Protein 5T69 (pdb70)

Radius of gyration: 22.49 Å; Cα contacts (8 Å, |Δi|>4): 790; chains: 1; bounding box: 38×62×50 Å

Organism: Synechocystis sp. (strain ATCC 27184 / PCC 6803 / Kazusa) (NCBI:txid1111708)

B-factor: mean 83.54, std 24.19, range [41.42, 185.96]

GO terms:
  GO:0042802 identical protein binding (F, IPI)
  GO:0030288 outer membrane-bounded periplasmic space (C, HDA)

Sequence (284 aa):
SESFVAAAVSRSGPAVVRIDTEQGSGFIIDNSGIILTNAHVVDGASKVVVTLRDGRTFDGQVRGTDEVTDLAVVKIEPQGSALPVAPLGTSSNLQVGDWAIAVGNPVGLDNTVTLGIISTLGVEFIQTDAAINPGNAGGPLLNARGEVIGINTAITGIGFAIPIDQAKAIQNTLAAGGTVPHPYIGVQMMNITVDQAQQNNRNPNSPFIIPEVDGILVMRVLPGTPAERAGIRRGDVIVAVDGTPISDGARLQRIVEQAGLNKALKLDLLRRRLSLTVQTAQLR

CATH classification: 2.40.10.120 (+1 more: 2.30.42.10)

Secondary structure (DSSP, 8-state):
---HHHHHHHHHGGGEEEEE---EEEEEEETTTEEEE-HHHHTT-SEEEEE-TTS-EEEEEEEEEETTTTEEEEE----SSPPP-PPB--GGG--TT-EEEEEE-SSSSS-EEEEEEEEE----PEEE-S---TTTTTSEEE-TTS-EEEEEE-----EEEEEHHHHHHHHHHHHTTPPPP-EE--EEEEEE-HHHHHHHHH-TTSSS---SSSEEEEEEE-TTSHHHHTT--TT-EEEESSSSB---HHHHHHHHHHH-TT-EEEEEEE--EEEEEEE-EE--

Nearest PDB structures (foldseek):
  5t69-assembly1_A  TM=1.004E+00  e=3.031E-58  Synechocystis sp. PCC 6803 substr. Kazusa
  5t63-assembly1_A  TM=9.956E-01  e=8.824E-52  Synechocystis sp. PCC 6803 substr. Kazusa
  5b6l-assembly1_A  TM=9.827E-01  e=2.363E-47  Synechocystis sp. PCC 6803 substr. Kazusa
  5gnd-assembly1_A  TM=9.856E-01  e=1.876E-46  Synechocystis sp. PCC 6803 substr. Kazusa
  3pv2-assembly1_C  TM=6.310E-01  e=6.157E-28  Legionella fallonii

Foldseek 3Di:
DDDLQVVLCVQFVQQWKFKAQVGAIWGAADQQFKIKFFCVGDPPRQWIWIAGLCGDIFTKGWLAHANVLRMTIIGTGDDDDTRRHAAADEQVPFDWFFKKKQWFDTPRNDIDIFIWTQHDWWCRWTKTLGAQDGNSFRGFIATSNNHGQFGWHPPVVITTTNGVVVCVVCVVQSNNSHHDFQWDFAFDKDFAALVNQVVLVVDPPRPDRAPSDGFIFGQQGHPPGLCVVQPHHHGKTWQPKVPHGDRDVVVVSVVRVVQTAQGWIWTWIDPPTDITITGIHGDD

Solvent-accessible surface area: 14135 Å² total; per-residue (Å²): 173,116,68,81,24,45,47,3,21,68,120,0,0,38,0,0,0,63,0,27,46,193,113,1,0,0,0,0,17,59,96,46,0,19,0,3,0,2,6,158,13,2,76,70,37,72,150,2,71,0,16,0,80,95,32,66,93,24,132,2,88,20,84,20,32,10,119,53,3,23,1,0,0,0,63,3,107,58,133,79,85,81,5,37,61,1,44,57,4,52,13,95,112,21,116,94,42,47,120,0,0,0,0,0,0,30,95,0,123,74,27,41,56,30,78,10,61,1,39,63,64,82,66,122,62,2,51,0,67,1,57,32,58,116,10,1,7,0,0,0,0,0,29,43,182,0,36,0,1,0,0,0,2,64,138,172,66,65,6,51,0,0,16,0,42,47,1,82,79,26,42,120,51,3,28,92,48,33,106,9,83,39,17,49,9,3,20,87,46,68,71,7,64,53,104,94,0,61,119,32,44,167,78,128,133,25,95,46,144,3,53,90,45,82,0,0,5,0,80,106,28,48,95,56,4,3,0,90,157,24,36,7,141,136,12,2,0,0,44,8,5,88,62,60,106,8,56,56,6,50,94,1,99,144,39,7,98,163,22,22,67,124,100,54,18,118,2,53,4,32,106,224,212,70,71,39,80,1,102,1,26,29,67,231

Structure (mmCIF, N/CA/C/O backbone):
data_5T69
#
_entry.id   5T69
#
_cell.length_a   134.276
_cell.length_b   134.276
_cell.length_c   115.290
_cell.angle_alpha   90.000
_cell.angle_beta   90.000
_cell.angle_gamma   120.000
#
_symmetry.space_group_name_H-M   'H 3 2'
#
loop_
_entity.id
_entity.type
_entity.pdbx_description
1 polymer 'Putative serine protease HhoA'
2 non-polymer 'ACETATE ION'
3 non-polymer 'MAGNESIUM ION'
4 water water
#
loop_
_atom_site.group_PDB
_atom_site.id
_atom_site.type_symbol
_atom_site.label_atom_id
_atom_site.label_alt_id
_atom_site.label_comp_id
_atom_site.label_asym_id
_atom_site.label_entity_id
_atom_site.label_seq_id
_atom_site.pdbx_PDB_ins_code
_atom_site.Cartn_x
_atom_site.Cartn_y
_atom_site.Cartn_z
_atom_site.occupancy
_atom_site.B_iso_or_equiv
_atom_site.auth_seq_id
_atom_site.auth_comp_id
_atom_site.auth_asym_id
_atom_site.auth_atom_id
_atom_site.pdbx_PDB_model_num
ATOM 1 N N . SER A 1 27 ? 2.354 -11.463 7.833 1.00 157.51 54 SER A N 1
ATOM 2 C CA . SER A 1 27 ? 2.320 -12.609 8.735 1.00 154.05 54 SER A CA 1
ATOM 3 C C . SER A 1 27 ? 2.646 -12.194 10.169 1.00 136.61 54 SER A C 1
ATOM 4 O O . SER A 1 27 ? 1.827 -12.352 11.075 1.00 134.04 54 SER A O 1
ATOM 7 N N . GLU A 1 28 ? 3.853 -11.671 10.364 1.00 124.43 55 GLU A N 1
ATOM 8 C CA . GLU A 1 28 ? 4.296 -11.195 11.666 1.00 108.34 55 GLU A CA 1
ATOM 9 C C . GLU A 1 28 ? 4.071 -9.695 11.770 1.00 103.25 55 GLU A C 1
ATOM 10 O O . GLU A 1 28 ? 4.302 -8.960 10.807 1.00 108.45 55 GLU A O 1
ATOM 16 N N . SER A 1 29 ? 3.632 -9.238 12.943 1.00 90.68 56 SER A N 1
ATOM 17 C CA . SER A 1 29 ? 3.573 -7.802 13.162 1.00 92.02 56 SER A CA 1
ATOM 18 C C . SER A 1 29 ? 4.992 -7.230 13.147 1.00 91.98 56 SER A C 1
ATOM 19 O O . SER A 1 29 ? 5.988 -7.965 13.132 1.00 80.32 56 SER A O 1
ATOM 22 N N . PHE A 1 30 ? 5.089 -5.893 13.158 1.00 91.79 57 PHE A N 1
ATOM 23 C CA . PHE A 1 30 ? 6.419 -5.288 13.151 1.00 82.98 57 PHE A CA 1
ATOM 24 C C . PHE A 1 30 ? 7.129 -5.517 14.478 1.00 82.00 57 PHE A C 1
ATOM 25 O O . PHE A 1 30 ? 8.370 -5.560 14.523 1.00 91.40 57 PHE A O 1
ATOM 33 N N . VAL A 1 31 ? 6.367 -5.716 15.559 1.00 74.81 58 VAL A N 1
ATOM 34 C CA . VAL A 1 31 ? 6.989 -6.017 16.849 1.00 66.75 58 VAL A CA 1
ATOM 35 C C . VAL A 1 31 ? 7.690 -7.368 16.792 1.00 74.13 58 VAL A C 1
ATOM 36 O O . VAL A 1 31 ? 8.890 -7.474 17.071 1.00 75.14 58 VAL A O 1
ATOM 40 N N . ALA A 1 32 ? 6.947 -8.421 16.425 1.00 76.63 59 ALA A N 1
ATOM 41 C CA . ALA A 1 32 ? 7.531 -9.752 16.287 1.00 76.16 59 ALA A CA 1
ATOM 42 C C . ALA A 1 32 ? 8.754 -9.745 15.377 1.00 81.83 59 ALA A C 1
ATOM 43 O O . ALA A 1 32 ? 9.703 -10.504 15.608 1.00 87.94 59 ALA A O 1
ATOM 45 N N . ALA A 1 33 ? 8.767 -8.884 14.359 1.00 83.63 60 ALA A N 1
ATOM 46 C CA . ALA A 1 33 ? 9.926 -8.808 13.472 1.00 83.02 60 ALA A CA 1
ATOM 47 C C . ALA A 1 33 ? 11.134 -8.191 14.176 1.00 76.29 60 ALA A C 1
ATOM 48 O O . ALA A 1 33 ? 12.240 -8.748 14.126 1.00 77.12 60 ALA A O 1
ATOM 50 N N . ALA A 1 34 ? 10.946 -7.034 14.841 1.00 68.43 61 ALA A N 1
ATOM 51 C CA . ALA A 1 34 ? 12.064 -6.410 15.555 1.00 58.69 61 ALA A CA 1
ATOM 52 C C . ALA A 1 34 ? 12.638 -7.356 16.606 1.00 78.53 61 ALA A C 1
ATOM 53 O O . ALA A 1 34 ? 13.865 -7.429 16.806 1.00 88.16 61 ALA A O 1
ATOM 55 N N . VAL A 1 35 ? 11.751 -8.054 17.320 1.00 73.58 62 VAL A N 1
ATOM 56 C CA . VAL A 1 35 ? 12.175 -9.060 18.285 1.00 64.00 62 VAL A CA 1
ATOM 57 C C . VAL A 1 35 ? 13.025 -10.106 17.593 1.00 64.85 62 VAL A C 1
ATOM 58 O O . VAL A 1 35 ? 14.131 -10.416 18.034 1.00 71.85 62 VAL A O 1
ATOM 62 N N . SER A 1 36 ? 12.526 -10.669 16.498 1.00 64.40 63 SER A N 1
ATOM 63 C CA . SER A 1 36 ? 13.348 -11.641 15.777 1.00 78.86 63 SER A CA 1
ATOM 64 C C . SER A 1 36 ? 14.728 -11.074 15.423 1.00 83.87 63 SER A C 1
ATOM 65 O O . SER A 1 36 ? 15.718 -11.811 15.422 1.00 87.47 63 SER A O 1
ATOM 68 N N . ARG A 1 37 ? 14.829 -9.768 15.156 1.00 90.18 64 ARG A N 1
ATOM 69 C CA . ARG A 1 37 ? 16.129 -9.202 14.800 1.00 90.59 64 ARG A CA 1
ATOM 70 C C . ARG A 1 37 ? 17.077 -9.167 15.995 1.00 90.53 64 ARG A C 1
ATOM 71 O O . ARG A 1 37 ? 18.226 -9.607 15.899 1.00 84.44 64 ARG A O 1
ATOM 79 N N . SER A 1 38 ? 16.620 -8.645 17.133 1.00 81.39 65 SER A N 1
ATOM 80 C CA . SER A 1 38 ? 17.548 -8.307 18.201 1.00 73.90 65 SER A CA 1
ATOM 81 C C . SER A 1 38 ? 17.402 -9.155 19.462 1.00 60.84 65 SER A C 1
ATOM 82 O O . SER A 1 38 ? 18.345 -9.223 20.262 1.00 63.24 65 SER A O 1
ATOM 85 N N . GLY A 1 39 ? 16.274 -9.857 19.630 1.00 72.10 66 GLY A N 1
ATOM 86 C CA . GLY A 1 39 ? 16.052 -10.661 20.816 1.00 68.14 66 GLY A CA 1
ATOM 87 C C . GLY A 1 39 ? 16.947 -11.867 21.013 1.00 75.59 66 GLY A C 1
ATOM 88 O O . GLY A 1 39 ? 17.146 -12.293 22.160 1.00 72.98 66 GLY A O 1
ATOM 89 N N . PRO A 1 40 ? 17.457 -12.504 19.934 1.00 77.75 67 PRO A N 1
ATOM 90 C CA . PRO A 1 40 ? 18.498 -13.539 20.131 1.00 68.50 67 PRO A CA 1
ATOM 91 C C . PRO A 1 40 ? 19.628 -13.115 21.046 1.00 73.74 67 PRO A C 1
ATOM 92 O O . PRO A 1 40 ? 20.088 -13.933 21.852 1.00 69.86 67 PRO A O 1
ATOM 96 N N . ALA A 1 41 ? 20.053 -11.848 20.993 1.00 75.64 68 ALA A N 1
ATOM 97 C CA . ALA A 1 41 ? 21.226 -11.403 21.725 1.00 58.84 68 ALA A CA 1
ATOM 98 C C . ALA A 1 41 ? 20.899 -10.914 23.120 1.00 65.04 68 ALA A C 1
ATOM 99 O O . ALA A 1 41 ? 21.798 -10.431 23.820 1.00 58.37 68 ALA A O 1
ATOM 101 N N . VAL A 1 42 ? 19.641 -10.997 23.532 1.00 68.70 69 VAL A N 1
ATOM 102 C CA . VAL A 1 42 ? 19.234 -10.570 24.870 1.00 61.72 69 VAL A CA 1
ATOM 103 C C . VAL A 1 42 ? 19.448 -11.738 25.820 1.00 56.57 69 VAL A C 1
ATOM 104 O O . VAL A 1 42 ? 18.919 -12.837 25.599 1.00 56.41 69 VAL A O 1
ATOM 108 N N . VAL A 1 43 ? 20.213 -11.500 26.876 1.00 62.97 70 VAL A N 1
ATOM 109 C CA . VAL A 1 43 ? 20.694 -12.555 27.746 1.00 64.43 70 VAL A CA 1
ATOM 110 C C . VAL A 1 43 ? 20.096 -12.358 29.135 1.00 64.95 70 VAL A C 1
ATOM 111 O O . VAL A 1 43 ? 19.723 -11.248 29.532 1.00 52.76 70 VAL A O 1
ATOM 115 N N . ARG A 1 44 ? 20.028 -13.458 29.885 1.00 64.92 71 ARG A N 1
ATOM 116 C CA . ARG A 1 44 ? 19.742 -13.420 31.313 1.00 62.86 71 ARG A CA 1
ATOM 117 C C . ARG A 1 44 ? 21.048 -13.296 32.076 1.00 71.38 71 ARG A C 1
ATOM 118 O O . ARG A 1 44 ? 22.056 -13.888 31.687 1.00 68.51 71 ARG A O 1
ATOM 126 N N . ILE A 1 45 ? 21.023 -12.539 33.170 1.00 74.34 72 ILE A N 1
ATOM 127 C CA . ILE A 1 45 ? 22.203 -12.298 33.997 1.00 74.73 72 ILE A CA 1
ATOM 128 C C . ILE A 1 45 ? 21.851 -12.677 35.427 1.00 68.43 72 ILE A C 1
ATOM 129 O O . ILE A 1 45 ? 20.850 -12.190 35.967 1.00 73.64 72 ILE A O 1
ATOM 134 N N . ASP A 1 46 ? 22.655 -13.555 36.041 1.00 75.20 73 ASP A N 1
ATOM 135 C CA . ASP A 1 46 ? 22.392 -13.952 37.420 1.00 90.61 73 ASP A CA 1
ATOM 136 C C . ASP A 1 46 ? 23.674 -13.883 38.241 1.00 103.55 73 ASP A C 1
ATOM 137 O O . ASP A 1 46 ? 24.730 -14.322 37.784 1.00 105.94 73 ASP A O 1
ATOM 142 N N . THR A 1 47 ? 23.584 -13.310 39.444 1.00 109.85 74 THR A N 1
ATOM 143 C CA . THR A 1 47 ? 24.716 -13.218 40.360 1.00 111.13 74 THR A CA 1
ATOM 144 C C . THR A 1 47 ? 24.699 -14.293 41.438 1.00 120.50 74 THR A C 1
ATOM 145 O O . THR A 1 47 ? 25.758 -14.617 41.991 1.00 123.68 74 THR A O 1
ATOM 149 N N . GLU A 1 48 ? 23.526 -14.838 41.748 1.00 124.04 75 GLU A N 1
ATOM 150 C CA . GLU A 1 48 ? 23.393 -15.945 42.685 1.00 139.16 75 GLU A CA 1
ATOM 151 C C . GLU A 1 48 ? 22.403 -16.978 42.149 1.00 134.99 75 GLU A C 1
ATOM 152 O O . GLU A 1 48 ? 21.211 -16.695 41.995 1.00 130.56 75 GLU A O 1
ATOM 158 N N . GLN A 1 84 ? 19.601 -10.378 39.861 1.00 88.98 111 GLN A N 1
ATOM 159 C CA . GLN A 1 84 ? 19.204 -10.988 38.594 1.00 90.29 111 GLN A CA 1
ATOM 160 C C . GLN A 1 84 ? 18.503 -9.991 37.659 1.00 83.38 111 GLN A C 1
ATOM 161 O O . GLN A 1 84 ? 17.770 -9.114 38.120 1.00 82.57 111 GLN A O 1
ATOM 167 N N . GLY A 1 85 ? 18.725 -10.136 36.352 1.00 75.59 112 GLY A N 1
ATOM 168 C CA . GLY A 1 85 ? 18.115 -9.263 35.362 1.00 64.34 112 GLY A CA 1
ATOM 169 C C . GLY A 1 85 ? 18.475 -9.650 33.942 1.00 65.25 112 GLY A C 1
ATOM 170 O O . GLY A 1 85 ? 18.711 -10.832 33.670 1.00 71.46 112 GLY A O 1
ATOM 171 N N . SER A 1 86 ? 18.543 -8.675 33.026 1.00 56.79 113 SER A N 1
ATOM 172 C CA . SER A 1 86 ? 18.797 -8.962 31.616 1.00 67.70 113 SER A CA 1
ATOM 173 C C . SER A 1 86 ? 19.942 -8.101 31.096 1.00 62.27 113 SER A C 1
ATOM 174 O O . SER A 1 86 ? 20.303 -7.081 31.682 1.00 52.84 113 SER A O 1
ATOM 177 N N . GLY A 1 87 ? 20.518 -8.517 29.982 1.00 58.97 114 GLY A N 1
ATOM 178 C CA . GLY A 1 87 ? 21.527 -7.683 29.357 1.00 61.65 114 GLY A CA 1
ATOM 179 C C . GLY A 1 87 ? 21.487 -7.989 27.881 1.00 64.45 114 GLY A C 1
ATOM 180 O O . GLY A 1 87 ? 20.611 -8.746 27.463 1.00 63.32 114 GLY A O 1
ATOM 181 N N . PHE A 1 88 ? 22.397 -7.445 27.074 1.00 66.83 115 PHE A N 1
ATOM 182 C CA . PHE A 1 88 ? 22.426 -7.847 25.673 1.00 66.57 115 PHE A CA 1
ATOM 183 C C . PHE A 1 88 ? 23.838 -7.770 25.109 1.00 65.19 115 PHE A C 1
ATOM 184 O O . PHE A 1 88 ? 24.615 -6.880 25.459 1.00 61.71 115 PHE A O 1
ATOM 192 N N . ILE A 1 89 ? 24.158 -8.733 24.235 1.00 70.34 116 ILE A N 1
ATOM 193 C CA . ILE A 1 89 ? 25.465 -8.802 23.590 1.00 69.30 116 ILE A CA 1
ATOM 194 C C . ILE A 1 89 ? 25.509 -7.780 22.464 1.00 69.53 116 ILE A C 1
ATOM 195 O O . ILE A 1 89 ? 24.609 -7.729 21.617 1.00 59.92 116 ILE A O 1
ATOM 200 N N . ILE A 1 90 ? 26.553 -6.956 22.454 1.00 63.21 117 ILE A N 1
ATOM 201 C CA . ILE A 1 90 ? 26.673 -5.890 21.470 1.00 70.46 117 ILE A CA 1
ATOM 202 C C . ILE A 1 90 ? 27.857 -6.086 20.547 1.00 68.25 117 ILE A C 1
ATOM 203 O O . ILE A 1 90 ? 28.046 -5.285 19.630 1.00 77.26 117 ILE A O 1
ATOM 208 N N . ASP A 1 91 ? 28.655 -7.133 20.754 1.00 75.58 118 ASP A N 1
ATOM 209 C CA . ASP A 1 91 ? 29.814 -7.411 19.918 1.00 88.21 118 ASP A CA 1
ATOM 210 C C . ASP A 1 91 ? 30.100 -8.904 19.957 1.00 91.37 118 ASP A C 1
ATOM 211 O O . ASP A 1 91 ? 30.013 -9.532 21.016 1.00 90.72 118 ASP A O 1
ATOM 216 N N . ASN A 1 92 ? 30.494 -9.450 18.806 1.00 96.04 119 ASN A N 1
ATOM 217 C CA . ASN A 1 92 ? 30.752 -10.879 18.708 1.00 85.01 119 ASN A CA 1
ATOM 218 C C . ASN A 1 92 ? 31.869 -11.342 19.638 1.00 94.17 119 ASN A C 1
ATOM 219 O O . ASN A 1 92 ? 32.064 -12.555 19.793 1.00 103.86 119 ASN A O 1
ATOM 224 N N . SER A 1 93 ? 32.600 -10.422 20.268 1.00 85.93 120 SER A N 1
ATOM 225 C CA . SER A 1 93 ? 33.720 -10.794 21.123 1.00 96.26 120 SER A CA 1
ATOM 226 C C . SER A 1 93 ? 33.313 -10.995 22.577 1.00 84.04 120 SER A C 1
ATOM 227 O O . SER A 1 93 ? 34.184 -11.240 23.423 1.00 85.69 120 SER A O 1
ATOM 230 N N . GLY A 1 94 ? 32.019 -10.936 22.876 1.00 79.54 121 GLY A N 1
ATOM 231 C CA . GLY A 1 94 ? 31.532 -11.193 24.212 1.00 84.28 121 GLY A CA 1
ATOM 232 C C . GLY A 1 94 ? 31.222 -9.973 25.050 1.00 82.79 121 GLY A C 1
ATOM 233 O O . GLY A 1 94 ? 31.023 -10.116 26.262 1.00 80.50 121 GLY A O 1
ATOM 234 N N . ILE A 1 95 ? 31.174 -8.787 24.453 1.00 73.96 122 ILE A N 1
ATOM 235 C CA . ILE A 1 95 ? 30.817 -7.577 25.185 1.00 73.31 122 ILE A CA 1
ATOM 236 C C . ILE A 1 95 ? 29.307 -7.508 25.340 1.00 78.53 122 ILE A C 1
ATOM 237 O O . ILE A 1 95 ? 28.559 -7.580 24.356 1.00 73.68 122 ILE A O 1
ATOM 242 N N . ILE A 1 96 ? 28.863 -7.334 26.582 1.00 74.14 123 ILE A N 1
ATOM 243 C CA . ILE A 1 96 ? 27.460 -7.335 26.967 1.00 71.61 123 ILE A CA 1
ATOM 244 C C . ILE A 1 96 ? 27.191 -6.066 27.762 1.00 64.47 123 ILE A C 1
ATOM 245 O O . ILE A 1 96 ? 27.991 -5.683 28.623 1.00 78.04 123 ILE A O 1
ATOM 250 N N . LEU A 1 97 ? 26.075 -5.410 27.476 1.00 64.70 124 LEU A N 1
ATOM 251 C CA . LEU A 1 97 ? 25.629 -4.254 28.248 1.00 64.19 124 LEU A CA 1
ATOM 252 C C . LEU A 1 97 ? 24.510 -4.666 29.191 1.00 63.26 124 LEU A C 1
ATOM 253 O O . LEU A 1 97 ? 23.730 -5.574 28.885 1.00 56.88 124 LEU A O 1
ATOM 258 N N . THR A 1 98 ? 24.446 -3.997 30.340 1.00 57.40 125 THR A N 1
ATOM 259 C CA . THR A 1 98 ? 23.311 -4.136 31.255 1.00 61.23 125 THR A CA 1
ATOM 260 C C . THR A 1 98 ? 23.283 -2.920 32.180 1.00 61.31 125 THR A C 1
ATOM 261 O O . THR A 1 98 ? 24.040 -1.965 31.977 1.00 53.70 125 THR A O 1
ATOM 265 N N . ASN A 1 99 ? 22.414 -2.961 33.202 1.00 62.21 126 ASN A N 1
ATOM 266 C CA . ASN A 1 99 ? 22.373 -1.968 34.281 1.00 59.49 126 ASN A CA 1
ATOM 267 C C . ASN A 1 99 ? 23.365 -2.290 35.378 1.00 68.46 126 ASN A C 1
ATOM 268 O O . ASN A 1 99 ? 23.637 -3.459 35.679 1.00 72.43 126 ASN A O 1
ATOM 273 N N . ALA A 1 100 ? 23.827 -1.229 36.049 1.00 75.57 127 ALA A N 1
ATOM 274 C CA . ALA A 1 100 ? 24.621 -1.422 37.253 1.00 73.45 127 ALA A CA 1
ATOM 275 C C . ALA A 1 100 ? 23.803 -2.117 38.328 1.00 78.48 127 ALA A C 1
ATOM 276 O O . ALA A 1 100 ? 24.334 -2.956 39.066 1.00 77.15 127 ALA A O 1
ATOM 278 N N . HIS A 1 101 ? 22.503 -1.798 38.418 1.00 72.11 128 HIS A N 1
ATOM 279 C CA . HIS A 1 101 ? 21.672 -2.407 39.453 1.00 78.81 128 HIS A CA 1
ATOM 280 C C . HIS A 1 101 ? 21.558 -3.916 39.264 1.00 82.42 128 HIS A C 1
ATOM 281 O O . HIS A 1 101 ? 21.369 -4.654 40.241 1.00 89.34 128 HIS A O 1
ATOM 288 N N . VAL A 1 102 ? 21.674 -4.391 38.022 1.00 77.65 129 VAL A N 1
ATOM 289 C CA . VAL A 1 102 ? 21.596 -5.824 37.771 1.00 70.10 129 VAL A CA 1
ATOM 290 C C . VAL A 1 102 ? 22.751 -6.547 38.451 1.00 76.50 129 VAL A C 1
ATOM 291 O O . VAL A 1 102 ? 22.545 -7.520 39.183 1.00 88.84 129 VAL A O 1
ATOM 295 N N . VAL A 1 103 ? 23.973 -6.055 38.268 1.00 81.52 130 VAL A N 1
ATOM 296 C CA . VAL A 1 103 ? 25.172 -6.816 38.601 1.00 90.06 130 VAL A CA 1
ATOM 297 C C . VAL A 1 103 ? 25.820 -6.349 39.897 1.00 100.92 130 VAL A C 1
ATOM 298 O O . VAL A 1 103 ? 26.269 -7.178 40.691 1.00 103.23 130 VAL A O 1
ATOM 302 N N . ASP A 1 104 ? 25.939 -5.046 40.108 1.00 108.05 131 ASP A N 1
ATOM 303 C CA . ASP A 1 104 ? 26.830 -4.558 41.155 1.00 124.96 131 ASP A CA 1
ATOM 304 C C . ASP A 1 104 ? 26.299 -5.070 42.486 1.00 116.96 131 ASP A C 1
ATOM 305 O O . ASP A 1 104 ? 25.087 -5.197 42.652 1.00 125.98 131 ASP A O 1
ATOM 310 N N . GLY A 1 105 ? 27.184 -5.414 43.415 1.00 106.42 132 GLY A N 1
ATOM 311 C CA . GLY A 1 105 ? 28.617 -5.269 43.243 1.00 107.11 132 GLY A CA 1
ATOM 312 C C . GLY A 1 105 ? 29.364 -6.567 43.044 1.00 111.96 132 GLY A C 1
ATOM 313 O O . GLY A 1 105 ? 30.549 -6.677 43.372 1.00 114.92 132 GLY A O 1
ATOM 314 N N . ALA A 1 106 ? 28.665 -7.561 42.507 1.00 109.76 133 ALA A N 1
ATOM 315 C CA . ALA A 1 106 ? 29.296 -8.836 42.207 1.00 111.12 133 ALA A CA 1
ATOM 316 C C . ALA A 1 106 ? 30.207 -8.683 40.999 1.00 110.30 133 ALA A C 1
ATOM 317 O O . ALA A 1 106 ? 29.823 -8.076 39.995 1.00 107.37 133 ALA A O 1
ATOM 319 N N . SER A 1 107 ? 31.417 -9.234 41.094 1.00 113.42 134 SER A N 1
ATOM 320 C CA . SER A 1 107 ? 32.348 -9.235 39.972 1.00 110.59 134 SER A CA 1
ATOM 321 C C . SER A 1 107 ? 32.223 -10.466 39.087 1.00 107.73 134 SER A C 1
ATOM 322 O O . SER A 1 107 ? 32.838 -10.497 38.017 1.00 100.09 134 SER A O 1
ATOM 325 N N . LYS A 1 108 ? 31.452 -11.470 39.507 1.00 114.33 135 LYS A N 1
ATOM 326 C CA . LYS A 1 108 ? 31.214 -12.685 38.739 1.00 113.54 135 LYS A CA 1
ATOM 327 C C . LYS A 1 108 ? 29.715 -12.879 38.555 1.00 110.58 135 LYS A C 1
ATOM 328 O O . LYS A 1 108 ? 28.965 -12.871 39.537 1.00 115.93 135 LYS A O 1
ATOM 334 N N . VAL A 1 109 ? 29.278 -13.044 37.300 1.00 102.28 136 VAL A N 1
ATOM 335 C CA . VAL A 1 109 ? 27.881 -13.324 36.974 1.00 93.03 136 VAL A CA 1
ATOM 336 C C . VAL A 1 109 ? 27.823 -14.523 36.033 1.00 92.13 136 VAL A C 1
ATOM 337 O O . VAL A 1 109 ? 28.839 -15.003 35.541 1.00 92.53 136 VAL A O 1
ATOM 341 N N . VAL A 1 110 ? 26.605 -15.007 35.789 1.00 99.89 137 VAL A N 1
ATOM 342 C CA . VAL A 1 110 ? 26.335 -16.062 34.817 1.00 100.51 137 VAL A CA 1
ATOM 343 C C . VAL A 1 110 ? 25.415 -15.502 33.744 1.00 87.14 137 VAL A C 1
ATOM 344 O O . VAL A 1 110 ? 24.353 -14.944 34.054 1.00 98.27 137 VAL A O 1
ATOM 348 N N . VAL A 1 111 ? 25.824 -15.668 32.490 1.00 79.30 138 VAL A N 1
ATOM 349 C CA . VAL A 1 111 ? 25.097 -15.189 31.324 1.00 79.56 138 VAL A CA 1
ATOM 350 C C . VAL A 1 111 ? 24.422 -16.381 30.673 1.00 87.17 138 VAL A C 1
ATOM 351 O O . VAL A 1 111 ? 25.009 -17.463 30.588 1.00 92.59 138 VAL A O 1
ATOM 355 N N . THR A 1 112 ? 23.180 -16.204 30.233 1.00 91.34 139 THR A N 1
ATOM 356 C CA . THR A 1 112 ? 22.477 -17.246 29.492 1.00 86.91 139 THR A CA 1
ATOM 357 C C . THR A 1 112 ? 21.906 -16.650 28.219 1.00 71.05 139 THR A C 1
ATOM 358 O O . THR A 1 112 ? 21.161 -15.666 28.271 1.00 69.04 139 THR A O 1
ATOM 362 N N . LEU A 1 113 ? 22.258 -17.245 27.084 1.00 76.35 140 LEU A N 1
ATOM 363 C CA . LEU A 1 113 ? 21.702 -16.809 25.816 1.00 83.33 140 LEU A CA 1
ATOM 364 C C . LEU A 1 113 ? 20.296 -17.371 25.633 1.00 85.60 140 LEU A C 1
ATOM 365 O O . LEU A 1 113 ? 19.939 -18.410 26.200 1.00 88.46 140 LEU A O 1
ATOM 370 N N . ARG A 1 114 ? 19.488 -16.667 24.832 1.00 80.36 141 ARG A N 1
ATOM 371 C CA . ARG A 1 114 ? 18.139 -17.157 24.544 1.00 74.03 141 ARG A CA 1
ATOM 372 C C . ARG A 1 114 ? 18.141 -18.603 24.082 1.00 80.45 141 ARG A C 1
ATOM 373 O O . ARG A 1 114 ? 17.146 -19.312 24.269 1.00 85.48 141 ARG A O 1
ATOM 381 N N . ASP A 1 115 ? 19.240 -19.058 23.476 1.00 82.37 142 ASP A N 1
ATOM 382 C CA . ASP A 1 115 ? 19.342 -20.428 22.991 1.00 89.69 142 ASP A CA 1
ATOM 383 C C . ASP A 1 115 ? 19.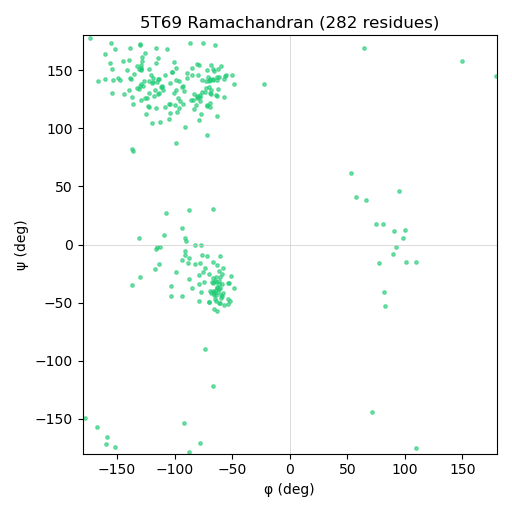721 -21.432 24.083 1.00 91.50 142 ASP A C 1
ATOM 384 O O . ASP A 1 115 ? 19.828 -22.628 23.787 1.00 86.11 142 ASP A O 1
ATOM 389 N N . GLY A 1 116 ? 19.925 -20.989 25.329 1.00 92.78 143 GLY A N 1
ATOM 390 C CA . GLY A 1 116 ? 20.240 -21.884 26.426 1.00 90.41 143 GLY A CA 1
ATOM 391 C C . GLY A 1 116 ? 21.715 -22.105 26.703 1.00 92.05 143 GLY A C 1
ATOM 392 O O . GLY A 1 116 ? 22.048 -22.850 27.637 1.00 99.45 143 GLY A O 1
ATOM 393 N N . ARG A 1 117 ? 22.609 -21.508 25.920 1.00 88.78 144 ARG A N 1
ATOM 394 C CA . ARG A 1 117 ? 24.032 -21.568 26.227 1.00 89.45 144 ARG A CA 1
ATOM 395 C C . ARG A 1 117 ? 24.347 -20.658 27.410 1.00 86.42 144 ARG A C 1
ATOM 396 O O . ARG A 1 117 ? 23.919 -19.495 27.450 1.00 79.00 144 ARG A O 1
ATOM 404 N N . THR A 1 118 ? 25.084 -21.193 28.380 1.00 81.99 145 THR A N 1
ATOM 405 C CA . THR A 1 118 ? 25.479 -20.445 29.565 1.00 93.92 145 THR A CA 1
ATOM 406 C C . THR A 1 118 ? 26.974 -20.145 29.508 1.00 95.37 145 THR A C 1
ATOM 407 O O . THR A 1 118 ? 27.768 -20.936 28.990 1.00 101.95 145 THR A O 1
ATOM 411 N N . PHE A 1 119 ? 27.347 -18.981 30.028 1.00 84.29 146 PHE A N 1
ATOM 412 C CA . PHE A 1 119 ? 28.724 -18.511 30.025 1.00 87.76 146 PHE A CA 1
ATOM 413 C C . PHE A 1 119 ? 29.065 -17.935 31.388 1.00 87.42 146 PHE A C 1
ATOM 414 O O . PHE A 1 119 ? 28.209 -17.351 32.064 1.00 89.62 146 PHE A O 1
ATOM 422 N N . ASP A 1 120 ? 30.329 -18.111 31.777 1.00 93.22 147 ASP A N 1
ATOM 423 C CA . ASP A 1 120 ? 30.882 -17.501 32.979 1.00 98.92 147 ASP A CA 1
ATOM 424 C C . ASP A 1 120 ? 31.195 -16.044 32.660 1.00 97.44 147 ASP A C 1
ATOM 425 O O . ASP A 1 120 ? 32.137 -15.745 31.919 1.00 109.64 147 ASP A O 1
ATOM 430 N N . GLY A 1 121 ? 30.391 -15.137 33.201 1.00 95.29 148 GLY A N 1
ATOM 431 C CA . GLY A 1 121 ? 30.544 -13.724 32.920 1.00 92.02 148 GLY A CA 1
ATOM 432 C C . GLY A 1 121 ? 31.412 -13.008 33.943 1.00 94.01 148 GLY A C 1
ATOM 433 O O . GLY A 1 121 ? 31.269 -13.197 35.153 1.00 99.74 148 GLY A O 1
ATOM 434 N N . GLN A 1 122 ? 32.306 -12.168 33.435 1.00 79.23 149 GLN A N 1
ATOM 435 C CA . GLN A 1 122 ? 33.124 -11.284 34.255 1.00 89.19 149 GLN A CA 1
ATOM 436 C C . GLN A 1 122 ? 32.563 -9.870 34.155 1.00 85.62 149 GLN A C 1
ATOM 437 O O . GLN A 1 122 ? 32.465 -9.322 33.053 1.00 84.07 149 GLN A O 1
ATOM 443 N N . VAL A 1 123 ? 32.174 -9.286 35.289 1.00 93.80 150 VAL A N 1
ATOM 444 C CA . VAL A 1 123 ? 31.801 -7.869 35.284 1.00 82.82 150 VAL A CA 1
ATOM 445 C C . VAL A 1 123 ? 33.065 -7.045 35.053 1.00 84.13 150 VAL A C 1
ATOM 446 O O . VAL A 1 123 ? 34.024 -7.122 35.830 1.00 90.85 150 VAL A O 1
ATOM 450 N N . ARG A 1 124 ? 33.086 -6.290 33.952 1.00 82.22 151 ARG A N 1
ATOM 451 C CA . ARG A 1 124 ? 34.215 -5.461 33.543 1.00 93.07 151 ARG A CA 1
ATOM 452 C C . ARG A 1 124 ? 34.241 -4.117 34.254 1.00 93.40 151 ARG A C 1
ATOM 453 O O . ARG A 1 124 ? 35.278 -3.445 34.247 1.00 100.40 151 ARG A O 1
ATOM 461 N N . GLY A 1 125 ? 33.135 -3.713 34.849 1.00 89.20 152 GLY A N 1
ATOM 462 C CA . GLY A 1 125 ? 33.036 -2.460 35.569 1.00 80.26 152 GLY A CA 1
ATOM 463 C C . GLY A 1 125 ? 31.622 -1.933 35.469 1.00 89.87 152 GLY A C 1
ATOM 464 O O . GLY A 1 125 ? 30.853 -2.283 34.569 1.00 87.40 152 GLY A O 1
ATOM 465 N N . THR A 1 126 ? 31.268 -1.076 36.424 1.00 84.42 153 THR A N 1
ATOM 466 C C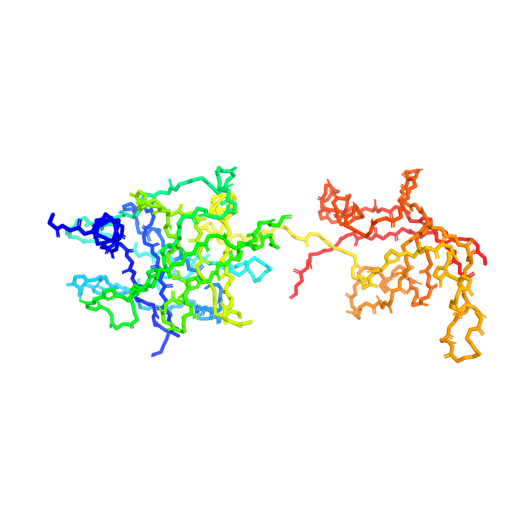A . THR A 1 126 ? 29.969 -0.441 36.463 1.00 82.25 153 THR A CA 1
ATOM 467 C C . THR A 1 126 ? 30.158 1.055 36.630 1.00 85.50 153 THR A C 1
ATOM 468 O O . THR A 1 126 ? 31.146 1.508 37.208 1.00 92.80 153 THR A O 1
ATOM 472 N N . ASP A 1 127 ? 29.192 1.820 36.126 1.00 78.07 154 ASP A N 1
ATOM 473 C CA . ASP A 1 127 ? 29.088 3.247 36.410 1.00 81.60 154 ASP A CA 1
ATOM 474 C C . ASP A 1 127 ? 27.740 3.469 37.084 1.00 86.22 154 ASP A C 1
ATOM 475 O O . ASP A 1 127 ? 26.693 3.419 36.431 1.00 83.58 154 ASP A O 1
ATOM 480 N N . GLU A 1 128 ? 27.775 3.671 38.399 1.00 87.35 155 GLU A N 1
ATOM 481 C CA . GLU A 1 128 ? 26.547 3.823 39.163 1.00 91.69 155 GLU A CA 1
ATOM 482 C C . GLU A 1 128 ? 25.814 5.106 38.787 1.00 86.93 155 GLU A C 1
ATOM 483 O O . GLU A 1 128 ? 24.576 5.148 38.811 1.00 81.41 155 GLU A O 1
ATOM 489 N N . VAL A 1 129 ? 26.554 6.164 38.436 1.00 91.65 156 VAL A N 1
ATOM 490 C CA . VAL A 1 129 ? 25.908 7.436 38.110 1.00 90.26 156 VAL A CA 1
ATOM 491 C C . VAL A 1 129 ? 25.010 7.282 36.894 1.00 87.23 156 VAL A C 1
ATOM 492 O O . VAL A 1 129 ? 23.891 7.808 36.859 1.00 83.11 156 VAL A O 1
ATOM 496 N N . THR A 1 130 ? 25.468 6.534 35.891 1.00 89.45 157 THR A N 1
ATOM 497 C CA . THR A 1 130 ? 24.680 6.287 34.687 1.00 82.07 157 THR A CA 1
ATOM 498 C C . THR A 1 130 ? 23.771 5.068 34.786 1.00 65.57 157 THR A C 1
ATOM 499 O O . THR A 1 130 ? 22.884 4.920 33.949 1.00 64.74 157 THR A O 1
ATOM 503 N N . ASP A 1 131 ? 23.993 4.181 35.759 1.00 74.81 158 ASP A N 1
ATOM 504 C CA . ASP A 1 131 ? 23.296 2.889 35.877 1.00 69.98 158 ASP A CA 1
ATOM 505 C C . ASP A 1 131 ? 23.662 1.945 34.726 1.00 61.44 158 ASP A C 1
ATOM 506 O O . ASP A 1 131 ? 22.819 1.210 34.220 1.00 71.98 158 ASP A O 1
ATOM 511 N N . LEU A 1 132 ? 24.924 1.965 34.310 1.00 66.07 159 LEU A N 1
ATOM 512 C CA . LEU A 1 132 ? 25.391 1.133 33.208 1.00 69.01 159 LEU A CA 1
ATOM 513 C C . LEU A 1 132 ? 26.501 0.214 33.677 1.00 78.15 159 LEU A C 1
ATOM 514 O O . LEU A 1 132 ? 27.311 0.579 34.538 1.00 79.01 159 LEU A O 1
ATOM 519 N N . ALA A 1 133 ? 26.541 -0.981 33.095 1.00 73.65 160 ALA A N 1
ATOM 520 C CA . ALA A 1 133 ? 27.648 -1.885 33.361 1.00 73.53 160 ALA A CA 1
ATOM 521 C C . ALA A 1 133 ? 27.962 -2.669 32.103 1.00 66.58 160 ALA A C 1
ATOM 522 O O . ALA A 1 133 ? 27.126 -2.797 31.201 1.00 66.80 160 ALA A O 1
ATOM 524 N N . VAL A 1 134 ? 29.190 -3.181 32.051 1.00 72.84 161 VAL A N 1
ATOM 525 C CA . VAL A 1 134 ? 29.662 -4.007 30.948 1.00 64.43 161 VAL A CA 1
ATOM 526 C C . VAL A 1 134 ? 30.120 -5.345 31.507 1.00 78.24 161 VAL A C 1
ATOM 527 O O . VAL A 1 134 ? 30.885 -5.392 32.473 1.00 86.20 161 VAL A O 1
ATOM 531 N N . VAL A 1 135 ? 29.641 -6.424 30.901 1.00 75.24 162 VAL A N 1
ATOM 532 C CA . VAL A 1 135 ? 29.989 -7.793 31.266 1.00 82.31 162 VAL A CA 1
ATOM 533 C C . VAL A 1 135 ? 30.647 -8.436 30.053 1.00 81.47 162 VAL A C 1
ATOM 534 O O . VAL A 1 135 ? 30.216 -8.206 28.920 1.00 86.75 162 VAL A O 1
ATOM 538 N N . LYS A 1 136 ? 31.697 -9.218 30.269 1.00 81.28 163 LYS A N 1
ATOM 539 C CA . LYS A 1 136 ? 32.331 -9.909 29.156 1.00 79.71 163 LYS A CA 1
ATOM 540 C C . LYS A 1 136 ? 32.252 -11.416 29.358 1.00 87.50 163 LYS A C 1
ATOM 541 O O . LYS A 1 136 ? 32.343 -11.917 30.486 1.00 92.02 163 LYS A O 1
ATOM 547 N N . ILE A 1 137 ? 32.052 -12.120 28.245 1.00 90.01 164 ILE A N 1
ATOM 548 C CA . ILE A 1 137 ? 32.074 -13.571 28.172 1.00 88.90 164 ILE A CA 1
ATOM 549 C C . ILE A 1 137 ? 33.063 -13.974 27.089 1.00 94.15 164 ILE A C 1
ATOM 550 O O . ILE A 1 137 ? 33.471 -13.160 26.256 1.00 94.70 164 ILE A O 1
ATOM 555 N N . GLU A 1 138 ? 33.433 -15.261 27.102 1.00 96.57 165 GLU A N 1
ATOM 556 C CA . GLU A 1 138 ? 34.371 -15.825 26.141 1.00 94.59 165 GLU A CA 1
ATOM 557 C C . GLU A 1 138 ? 33.624 -16.519 25.010 1.00 101.83 165 GLU A C 1
ATOM 558 O O . GLU A 1 138 ? 32.984 -17.562 25.248 1.00 90.70 165 GLU A O 1
ATOM 564 N N . PRO A 1 139 ? 33.697 -16.016 23.765 1.00 101.94 166 PRO A N 1
ATOM 565 C CA . PRO A 1 139 ? 32.947 -16.645 22.667 1.00 103.76 166 PRO A CA 1
ATOM 566 C C . PRO A 1 139 ? 33.527 -17.983 22.234 1.00 107.92 166 PRO A C 1
ATOM 567 O O . PRO A 1 139 ? 34.439 -18.040 21.408 1.00 110.06 166 PRO A O 1
ATOM 571 N N . GLN A 1 140 ? 33.014 -19.068 22.790 1.00 112.86 167 GLN A N 1
ATOM 572 C CA . GLN A 1 140 ? 33.380 -20.400 22.347 1.00 117.20 167 GLN A CA 1
ATOM 573 C C . GLN A 1 140 ? 32.280 -20.974 21.468 1.00 110.70 167 GLN A C 1
ATOM 574 O O . GLN A 1 140 ? 31.096 -20.656 21.627 1.00 102.64 167 GLN A O 1
ATOM 580 N N . GLY A 1 141 ? 32.690 -21.809 20.518 1.00 111.30 168 GLY A N 1
ATOM 581 C CA . GLY A 1 141 ? 31.719 -22.501 19.696 1.00 111.66 168 GLY A CA 1
ATOM 582 C C . GLY A 1 141 ? 31.031 -21.566 18.725 1.00 109.46 168 GLY A C 1
ATOM 583 O O . GLY A 1 141 ? 31.633 -20.634 18.187 1.00 109.73 168 GLY A O 1
ATOM 584 N N . SER A 1 142 ? 29.747 -21.823 18.494 1.00 107.90 169 SER A N 1
ATOM 585 C CA . SER A 1 142 ? 28.986 -21.031 17.543 1.00 106.53 169 SER A CA 1
ATOM 586 C C . SER A 1 142 ? 28.963 -19.556 17.959 1.00 112.97 169 SER A C 1
ATOM 587 O O . SER A 1 142 ? 29.096 -19.213 19.139 1.00 96.71 169 SER A O 1
ATOM 590 N N . ALA A 1 143 ? 28.804 -18.682 16.963 1.00 109.31 170 ALA A N 1
ATOM 591 C CA . ALA A 1 143 ? 29.006 -17.253 17.158 1.00 100.31 170 ALA A CA 1
ATOM 592 C C . ALA A 1 143 ? 27.917 -16.676 18.035 1.00 90.53 170 ALA A C 1
ATOM 593 O O . ALA A 1 143 ? 26.750 -17.064 17.938 1.00 97.27 170 ALA A O 1
ATOM 595 N N . LEU A 1 144 ? 28.309 -15.752 18.880 1.00 86.88 171 LEU A N 1
ATOM 596 C CA . LEU A 1 144 ? 27.361 -15.079 19.743 1.00 85.20 171 LEU A CA 1
ATOM 597 C C . LEU A 1 144 ? 26.439 -14.194 18.914 1.00 93.21 171 LEU A C 1
ATOM 598 O O . LEU A 1 144 ? 26.921 -13.379 18.119 1.00 106.14 171 LEU A O 1
ATOM 603 N N . PRO A 1 145 ? 25.124 -14.301 19.079 1.00 82.19 172 PRO A N 1
ATOM 604 C CA . PRO A 1 145 ? 24.233 -13.359 18.404 1.00 86.68 172 PRO A CA 1
ATOM 605 C C . PRO A 1 145 ? 24.420 -11.956 18.977 1.00 81.55 172 PRO A C 1
ATOM 606 O O . PRO A 1 145 ? 24.790 -11.782 20.139 1.00 76.25 172 PRO A O 1
ATOM 610 N N . VAL A 1 146 ? 24.174 -10.951 18.134 1.00 84.20 173 VAL A N 1
ATOM 611 C CA . VAL A 1 146 ? 24.488 -9.555 18.424 1.00 82.63 173 VAL A CA 1
ATOM 612 C C . VAL A 1 146 ? 23.254 -8.714 18.134 1.00 72.24 173 VAL A C 1
ATOM 613 O O . VAL A 1 146 ? 22.566 -8.933 17.128 1.00 84.95 173 VAL A O 1
ATOM 617 N N . ALA A 1 147 ? 22.949 -7.756 19.047 1.00 68.15 174 ALA A N 1
ATOM 618 C CA . ALA A 1 147 ? 21.905 -6.791 18.735 1.00 60.76 174 ALA A CA 1
ATOM 619 C C . ALA A 1 147 ? 22.522 -5.564 18.088 1.00 73.67 174 ALA A C 1
ATOM 620 O O . ALA A 1 147 ? 23.503 -5.020 18.617 1.00 79.09 174 ALA A O 1
ATOM 622 N N . PRO A 1 148 ? 21.965 -5.088 16.979 1.00 74.88 175 PRO A N 1
ATOM 623 C CA . PRO A 1 148 ? 22.517 -3.894 16.327 1.00 78.10 175 PRO A CA 1
ATOM 624 C C . PRO A 1 148 ? 22.130 -2.639 17.098 1.00 81.05 175 PRO A C 1
ATOM 625 O O . PRO A 1 148 ? 21.015 -2.527 17.610 1.00 86.76 175 PRO A O 1
ATOM 629 N N . LEU A 1 149 ? 23.056 -1.694 17.190 1.00 73.25 176 LEU A N 1
ATOM 630 C CA . LEU A 1 149 ? 22.805 -0.474 17.952 1.00 80.79 176 LEU A CA 1
ATOM 631 C C . LEU A 1 149 ? 22.257 0.625 17.049 1.00 75.64 176 LEU A C 1
ATOM 632 O O . LEU A 1 149 ? 22.760 0.836 15.942 1.00 89.28 176 LEU A O 1
ATOM 637 N N . GLY A 1 150 ? 21.253 1.329 17.529 1.00 70.42 177 GLY A N 1
ATOM 638 C CA . GLY A 1 150 ? 20.701 2.479 16.837 1.00 76.88 177 GLY A CA 1
ATOM 639 C C . GLY A 1 150 ? 21.362 3.777 17.255 1.00 71.16 177 GLY A C 1
ATOM 640 O O . GLY A 1 150 ? 22.526 3.804 17.665 1.00 73.36 177 GLY A O 1
ATOM 641 N N . THR A 1 151 ? 20.615 4.873 17.135 1.00 69.83 178 THR A N 1
ATOM 642 C CA . THR A 1 151 ? 21.067 6.184 17.596 1.00 71.95 178 THR A CA 1
ATOM 643 C C . THR A 1 151 ? 19.922 6.862 18.331 1.00 75.57 178 THR A C 1
ATOM 644 O O . THR A 1 151 ? 18.854 7.085 17.751 1.00 79.60 178 THR A O 1
ATOM 648 N N . SER A 1 152 ? 20.139 7.203 19.596 1.00 70.57 179 SER A N 1
ATOM 649 C CA . SER A 1 152 ? 19.043 7.774 20.361 1.00 75.98 179 SER A CA 1
ATOM 650 C C . SER A 1 152 ? 18.801 9.248 20.039 1.00 80.55 179 SER A C 1
ATOM 651 O O . SER A 1 152 ? 17.721 9.766 20.362 1.00 70.52 179 SER A O 1
ATOM 654 N N . SER A 1 153 ? 19.755 9.932 19.392 1.00 80.44 180 SER A N 1
ATOM 655 C CA . SER A 1 153 ? 19.526 11.326 19.021 1.00 84.98 180 SER A CA 1
ATOM 656 C C . SER A 1 153 ? 18.529 11.476 17.875 1.00 89.63 180 SER A C 1
ATOM 657 O O . SER A 1 153 ? 18.090 12.599 17.606 1.00 103.23 180 SER A O 1
ATOM 660 N N . ASN A 1 154 ? 18.148 10.383 17.213 1.00 81.85 181 ASN A N 1
ATOM 661 C CA . ASN A 1 154 ? 17.106 10.409 16.192 1.00 92.91 181 ASN A CA 1
ATOM 662 C C . ASN A 1 154 ? 15.712 10.139 16.738 1.00 86.65 181 ASN A C 1
ATOM 663 O O . ASN A 1 154 ? 14.738 10.214 15.978 1.00 82.94 181 ASN A O 1
ATOM 668 N N . LEU A 1 155 ? 15.590 9.803 18.014 1.00 81.53 182 LEU A N 1
ATOM 669 C CA . LEU A 1 155 ? 14.282 9.509 18.566 1.00 76.52 182 LEU A CA 1
ATOM 670 C C . LEU A 1 155 ? 13.411 10.756 18.565 1.00 78.98 182 LEU A C 1
ATOM 671 O O . LEU A 1 155 ? 13.894 11.883 18.691 1.00 81.49 182 LEU A O 1
ATOM 676 N N . GLN A 1 156 ? 12.113 10.542 18.422 1.00 73.91 183 GLN A N 1
ATOM 677 C CA . GLN A 1 156 ? 11.124 11.583 18.625 1.00 78.84 183 GLN A CA 1
ATOM 678 C C . GLN A 1 156 ? 10.071 11.030 19.571 1.00 78.51 183 GLN A C 1
ATOM 679 O O . GLN A 1 156 ? 9.845 9.818 19.613 1.00 72.24 183 GLN A O 1
ATOM 685 N N . VAL A 1 157 ? 9.446 11.912 20.360 1.00 71.42 184 VAL A N 1
ATOM 686 C CA . VAL A 1 157 ? 8.340 11.461 21.200 1.00 56.32 184 VAL A CA 1
ATOM 687 C C . VAL A 1 157 ? 7.228 10.951 20.302 1.00 67.82 184 VAL A C 1
ATOM 688 O O . VAL A 1 157 ? 6.874 11.578 19.293 1.00 62.44 184 VAL A O 1
ATOM 692 N N . GLY A 1 158 ? 6.686 9.794 20.650 1.00 69.55 185 GLY A N 1
ATOM 693 C CA . GLY A 1 158 ? 5.710 9.121 19.840 1.00 63.97 185 GLY A CA 1
ATOM 694 C C . GLY A 1 158 ? 6.261 7.981 19.008 1.00 63.52 185 GLY A C 1
ATOM 695 O O . GLY A 1 158 ? 5.471 7.169 18.505 1.00 69.27 185 GLY A O 1
ATOM 696 N N . ASP A 1 159 ? 7.587 7.902 18.847 1.00 69.53 186 ASP A N 1
ATOM 697 C CA . ASP A 1 159 ? 8.201 6.764 18.171 1.00 72.80 186 ASP A CA 1
ATOM 698 C C . ASP A 1 159 ? 7.897 5.492 18.941 1.00 60.94 186 ASP A C 1
ATOM 699 O O . ASP A 1 159 ? 7.870 5.492 20.173 1.00 60.33 186 ASP A O 1
ATOM 704 N N . TRP A 1 160 ? 7.696 4.397 18.213 1.00 61.39 187 TRP A N 1
ATOM 705 C CA . TRP A 1 160 ? 7.432 3.123 18.873 1.00 55.98 187 TRP A CA 1
ATOM 706 C C . TRP A 1 160 ? 8.625 2.708 19.719 1.00 61.42 187 TRP A C 1
ATOM 707 O O . TRP A 1 160 ? 9.773 3.048 19.429 1.00 68.64 187 TRP A O 1
ATOM 718 N N . ALA A 1 161 ? 8.358 1.959 20.777 1.00 53.88 188 ALA A N 1
ATOM 719 C CA . ALA A 1 161 ? 9.427 1.520 21.664 1.00 53.57 188 ALA A CA 1
ATOM 720 C C . ALA A 1 161 ? 9.106 0.117 22.153 1.00 56.90 188 ALA A C 1
ATOM 721 O O . ALA A 1 161 ? 8.004 -0.134 22.662 1.00 60.77 188 ALA A O 1
ATOM 723 N N . ILE A 1 162 ? 10.074 -0.783 22.032 1.00 51.32 189 ILE A N 1
ATOM 724 C CA . ILE A 1 162 ? 9.876 -2.190 22.364 1.00 54.32 189 ILE A CA 1
ATOM 725 C C . ILE A 1 162 ? 10.901 -2.589 23.408 1.00 56.05 189 ILE A C 1
ATOM 726 O O . ILE A 1 162 ? 12.109 -2.523 23.146 1.00 55.96 189 ILE A O 1
ATOM 731 N N . ALA A 1 163 ? 10.425 -3.013 24.581 1.00 47.05 190 ALA A N 1
ATOM 732 C CA . ALA A 1 163 ? 11.296 -3.430 25.678 1.00 43.36 190 ALA A CA 1
ATOM 733 C C . ALA A 1 163 ? 11.387 -4.952 25.706 1.00 46.63 190 ALA A C 1
ATOM 734 O O . ALA A 1 163 ? 10.360 -5.626 25.863 1.00 51.33 190 ALA A O 1
ATOM 736 N N . VAL A 1 164 ? 12.609 -5.490 25.551 1.00 49.38 191 VAL A N 1
ATOM 737 C CA . VAL A 1 164 ? 12.866 -6.931 25.501 1.00 45.06 191 VAL A CA 1
ATOM 738 C C . VAL A 1 164 ? 13.700 -7.360 26.713 1.00 54.18 191 VAL A C 1
ATOM 739 O O . VAL A 1 164 ? 14.777 -6.804 26.981 1.00 48.16 191 VAL A O 1
ATOM 743 N N . GLY A 1 165 ? 13.241 -8.399 27.408 1.00 54.76 192 GLY A N 1
ATOM 744 C CA . GLY A 1 165 ? 14.035 -9.060 28.413 1.00 56.20 192 GLY A CA 1
ATOM 745 C C . GLY A 1 165 ? 14.325 -10.506 28.038 1.00 58.36 192 GLY A C 1
ATOM 746 O O . GLY A 1 165 ? 13.763 -11.069 27.081 1.00 58.05 192 GLY A O 1
ATOM 747 N N . ASN A 1 166 ? 15.232 -11.102 28.804 1.00 59.26 193 ASN A N 1
ATOM 748 C CA . ASN A 1 166 ? 15.357 -12.558 28.886 1.00 67.05 193 ASN A CA 1
ATOM 749 C C . ASN A 1 166 ? 15.529 -12.893 30.362 1.00 74.89 193 ASN A C 1
ATOM 750 O O . ASN A 1 166 ? 16.647 -13.089 30.847 1.00 77.74 193 ASN A O 1
ATOM 755 N N . PRO A 1 167 ? 14.430 -12.929 31.128 1.00 78.69 194 PRO A N 1
ATOM 756 C CA . PRO A 1 167 ? 14.552 -13.204 32.569 1.00 80.69 194 PRO A CA 1
ATOM 757 C C . PRO A 1 167 ? 14.752 -14.680 32.886 1.00 90.21 194 PRO A C 1
ATOM 758 O O . PRO A 1 167 ? 15.456 -15.015 33.846 1.00 96.28 194 PRO A O 1
ATOM 762 N N . VAL A 1 168 ? 14.146 -15.567 32.092 1.00 96.07 195 VAL A N 1
ATOM 763 C CA . VAL A 1 168 ? 14.237 -17.010 32.325 1.00 96.94 195 VAL A CA 1
ATOM 764 C C . VAL A 1 168 ? 15.491 -17.605 31.696 1.00 94.49 195 VAL A C 1
ATOM 765 O O . VAL A 1 168 ? 16.109 -18.506 32.269 1.00 102.13 195 VAL A O 1
ATOM 769 N N . GLY A 1 169 ? 15.886 -17.114 30.518 1.00 92.19 196 GLY A N 1
ATOM 770 C CA . GLY A 1 169 ? 17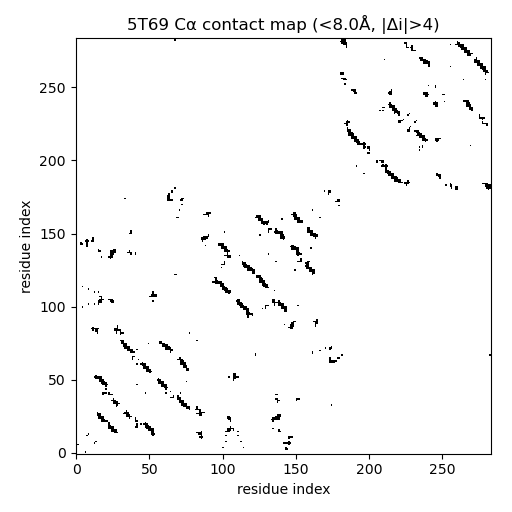.017 -17.633 29.774 1.00 88.18 196 GLY A CA 1
ATOM 771 C C . GLY A 1 169 ? 16.641 -18.371 28.504 1.00 93.52 196 GLY A C 1
ATOM 772 O O . GLY A 1 169 ? 17.512 -18.594 27.653 1.00 104.81 196 GLY A O 1
ATOM 773 N N . LEU A 1 170 ? 15.369 -18.751 28.346 1.00 98.03 197 LEU A N 1
ATOM 774 C CA . LEU A 1 170 ? 14.944 -19.597 27.242 1.00 101.91 197 LEU A CA 1
ATOM 775 C C . LEU A 1 170 ? 13.978 -18.911 26.287 1.00 108.22 197 LEU A C 1
ATOM 776 O O . LEU A 1 170 ? 13.605 -19.511 25.270 1.00 111.41 197 LEU A O 1
ATOM 781 N N . ASP A 1 171 ? 13.569 -17.680 26.581 1.00 102.67 198 ASP A N 1
ATOM 782 C CA . ASP A 1 171 ? 12.641 -16.944 25.733 1.00 102.24 198 ASP A CA 1
ATOM 783 C C . ASP A 1 171 ? 12.759 -15.462 26.072 1.00 86.44 198 ASP A C 1
ATOM 784 O O . ASP A 1 171 ? 13.327 -15.090 27.100 1.00 89.57 198 ASP A O 1
ATOM 789 N N . ASN A 1 172 ? 12.247 -14.621 25.178 1.00 82.33 199 ASN A N 1
ATOM 790 C CA . ASN A 1 172 ? 12.166 -13.187 25.436 1.00 74.15 199 ASN A CA 1
ATOM 791 C C . ASN A 1 172 ? 10.854 -12.834 26.123 1.00 60.94 199 ASN A C 1
ATOM 792 O O . ASN A 1 172 ? 9.816 -13.461 25.895 1.00 62.61 199 ASN A O 1
ATOM 797 N N . THR A 1 173 ? 10.925 -11.820 26.974 1.00 56.26 200 THR A N 1
ATOM 798 C CA . THR A 1 173 ? 9.771 -11.051 27.413 1.00 61.30 200 THR A CA 1
ATOM 799 C C . THR A 1 173 ? 9.716 -9.778 26.582 1.00 59.49 200 THR A C 1
ATOM 800 O O . THR A 1 173 ? 10.735 -9.112 26.401 1.00 54.42 200 THR A O 1
ATOM 804 N N . VAL A 1 174 ? 8.545 -9.440 26.062 1.00 51.33 201 VAL A N 1
ATOM 805 C CA . VAL A 1 174 ? 8.420 -8.288 25.175 1.00 51.31 201 VAL A CA 1
ATOM 806 C C . VAL A 1 174 ? 7.256 -7.423 25.629 1.00 53.78 201 VAL A C 1
ATOM 807 O O . VAL A 1 174 ? 6.175 -7.943 25.920 1.00 49.74 201 VAL A O 1
ATOM 811 N N . THR A 1 175 ? 7.470 -6.104 25.695 1.00 55.96 202 THR A N 1
ATOM 812 C CA . THR A 1 175 ? 6.371 -5.167 25.890 1.00 50.95 202 THR A CA 1
ATOM 813 C C . THR A 1 175 ? 6.485 -4.014 24.891 1.00 55.36 202 THR A C 1
ATOM 814 O O . THR A 1 175 ? 7.577 -3.685 24.411 1.00 52.40 202 THR A O 1
ATOM 818 N N . LEU A 1 176 ? 5.337 -3.416 24.565 1.00 49.26 203 LEU A N 1
ATOM 819 C CA . LEU A 1 176 ? 5.233 -2.409 23.517 1.00 49.90 203 LEU A CA 1
ATOM 820 C C . LEU A 1 176 ? 4.672 -1.104 24.080 1.00 44.37 203 LEU A C 1
ATOM 821 O O . LEU A 1 176 ? 3.753 -1.116 24.897 1.00 45.65 203 LEU A O 1
ATOM 826 N N . GLY A 1 177 ? 5.199 0.004 23.617 1.00 46.11 204 GLY A N 1
ATOM 827 C CA . GLY A 1 177 ? 4.726 1.311 24.027 1.00 53.85 204 GLY A CA 1
ATOM 828 C C . GLY A 1 177 ? 5.334 2.321 23.072 1.00 54.07 204 GLY A C 1
ATOM 829 O O . GLY A 1 177 ? 5.719 1.993 21.948 1.00 51.36 204 GLY A O 1
ATOM 830 N N . ILE A 1 178 ? 5.444 3.571 23.506 1.00 47.05 205 ILE A N 1
ATOM 831 C CA . ILE A 1 178 ? 6.073 4.590 22.674 1.00 53.45 205 ILE A CA 1
ATOM 832 C C . ILE A 1 178 ? 7.125 5.324 23.483 1.00 56.18 205 ILE A C 1
ATOM 833 O O . ILE A 1 178 ? 7.242 5.147 24.695 1.00 52.64 205 ILE A O 1
ATOM 838 N N . ILE A 1 179 ? 7.879 6.180 22.795 1.00 57.45 206 ILE A N 1
ATOM 839 C CA . ILE A 1 179 ? 8.696 7.163 23.497 1.00 55.10 206 ILE A CA 1
ATOM 840 C C . ILE A 1 179 ? 7.769 8.223 24.094 1.00 54.58 206 ILE A C 1
ATOM 841 O O . ILE A 1 179 ? 7.058 8.917 23.364 1.00 53.16 206 ILE A O 1
ATOM 846 N N . SER A 1 180 ? 7.789 8.373 25.420 1.00 62.57 207 SER A N 1
ATOM 847 C CA . SER A 1 180 ? 6.889 9.306 26.098 1.00 62.41 207 SER A CA 1
ATOM 848 C C . SER A 1 180 ? 7.509 10.681 26.331 1.00 62.70 207 SER A C 1
ATOM 849 O O . SER A 1 180 ? 6.845 11.697 26.121 1.00 64.67 207 SER A O 1
ATOM 852 N N . THR A 1 181 ? 8.767 10.723 26.780 1.00 67.61 208 THR A N 1
ATOM 853 C CA . THR A 1 181 ? 9.517 11.955 26.985 1.00 69.01 208 THR A CA 1
ATOM 854 C C . THR A 1 181 ? 10.939 11.726 26.504 1.00 68.87 208 THR A C 1
ATOM 855 O O . THR A 1 181 ? 11.402 10.590 26.415 1.00 65.77 208 THR A O 1
ATOM 859 N N . LEU A 1 182 ? 11.627 12.824 26.201 1.00 72.39 209 LEU A N 1
ATOM 860 C CA . LEU A 1 182 ? 13.054 12.822 25.901 1.00 63.24 209 LEU A CA 1
ATOM 861 C C . LEU A 1 182 ? 13.660 14.016 26.616 1.00 71.31 209 LEU A C 1
ATOM 862 O O . LEU A 1 182 ? 13.170 15.140 26.458 1.00 76.82 209 LEU A O 1
ATOM 867 N N . GLY A 1 183 ? 14.700 13.774 27.412 1.00 78.83 210 GLY A N 1
ATOM 868 C CA . GLY A 1 183 ? 15.241 14.795 28.297 1.00 86.25 210 GLY A CA 1
ATOM 869 C C . GLY A 1 183 ? 15.887 15.949 27.564 1.00 92.96 210 GLY A C 1
ATOM 870 O O . GLY A 1 183 ? 15.928 17.073 28.066 1.00 104.83 210 GLY A O 1
ATOM 871 N N . VAL A 1 196 ? 22.139 11.245 33.860 1.00 102.81 223 VAL A N 1
ATOM 872 C CA . VAL A 1 196 ? 21.502 10.609 32.712 1.00 103.91 223 VAL A CA 1
ATOM 873 C C . VAL A 1 196 ? 20.229 11.348 32.283 1.00 116.00 223 VAL A C 1
ATOM 874 O O . VAL A 1 196 ? 19.428 11.751 33.125 1.00 127.69 223 VAL A O 1
ATOM 878 N N . GLU A 1 197 ? 20.043 11.512 30.967 1.00 112.38 224 GLU A N 1
ATOM 879 C CA . GLU A 1 197 ? 18.821 12.080 30.384 1.00 102.33 224 GLU A CA 1
ATOM 880 C C . GLU A 1 197 ? 17.952 10.916 29.925 1.00 95.04 224 GLU A C 1
ATOM 881 O O . GLU A 1 197 ? 17.996 10.498 28.770 1.00 102.30 224 GLU A O 1
ATOM 887 N N . PHE A 1 198 ? 17.132 10.413 30.833 1.00 82.22 225 PHE A N 1
ATOM 888 C CA . PHE A 1 198 ? 16.425 9.175 30.575 1.00 81.27 225 PHE A CA 1
ATOM 889 C C . PHE A 1 198 ? 15.356 9.352 29.504 1.00 78.66 225 PHE A C 1
ATOM 890 O O . PHE A 1 198 ? 14.624 10.347 29.474 1.00 85.84 225 PHE A O 1
ATOM 898 N N . ILE A 1 199 ? 15.313 8.384 28.594 1.00 74.72 226 ILE A N 1
ATOM 899 C CA . ILE A 1 199 ? 14.130 8.126 27.790 1.00 62.30 226 ILE A CA 1
ATOM 900 C C . ILE A 1 199 ? 13.006 7.693 28.711 1.00 54.87 226 ILE A C 1
ATOM 901 O O . ILE A 1 199 ? 13.179 6.776 29.525 1.00 61.98 226 ILE A O 1
ATOM 906 N N . GLN A 1 200 ? 11.850 8.332 28.592 1.00 53.78 227 GLN A N 1
ATOM 907 C CA . GLN A 1 200 ? 10.653 7.786 29.204 1.00 52.53 227 GLN A CA 1
ATOM 908 C C . GLN A 1 200 ? 9.823 7.048 28.170 1.00 50.59 227 GLN A C 1
ATOM 909 O O . GLN A 1 200 ? 9.684 7.496 27.028 1.00 55.65 227 GLN A O 1
ATOM 915 N N . THR A 1 201 ? 9.230 5.937 28.581 1.00 45.82 228 THR A N 1
ATOM 916 C CA . THR A 1 201 ? 8.393 5.167 27.677 1.00 44.42 228 THR A CA 1
ATOM 917 C C . THR A 1 201 ? 7.190 4.634 28.456 1.00 47.32 228 THR A C 1
ATOM 918 O O . THR A 1 201 ? 7.279 4.429 29.669 1.00 51.85 228 THR A O 1
ATOM 922 N N . ASP A 1 202 ? 6.038 4.448 27.784 1.00 46.68 229 ASP A N 1
ATOM 923 C CA . ASP A 1 202 ? 4.975 3.666 28.415 1.00 61.43 229 ASP A CA 1
ATOM 924 C C . ASP A 1 202 ? 5.024 2.190 28.029 1.00 54.34 229 ASP A C 1
ATOM 925 O O . ASP A 1 202 ? 4.065 1.455 28.293 1.00 61.32 229 ASP A O 1
ATOM 930 N N . ALA A 1 203 ? 6.117 1.726 27.441 1.00 49.00 230 ALA A N 1
ATOM 931 C CA . ALA A 1 203 ? 6.306 0.280 27.321 1.00 54.17 230 ALA A CA 1
ATOM 932 C C . ALA A 1 203 ? 6.628 -0.306 28.692 1.00 53.13 230 ALA A C 1
ATOM 933 O O . ALA A 1 203 ? 7.619 0.082 29.318 1.00 68.35 230 ALA A O 1
ATOM 935 N N . ALA A 1 204 ? 5.784 -1.217 29.179 1.00 52.88 231 ALA A N 1
ATOM 936 C CA . ALA A 1 204 ? 5.913 -1.698 30.554 1.00 54.04 231 ALA A CA 1
ATOM 937 C C . ALA A 1 204 ? 7.304 -2.284 30.787 1.00 52.84 231 ALA A C 1
ATOM 938 O O . ALA A 1 204 ? 7.778 -3.144 30.031 1.00 49.35 231 ALA A O 1
ATOM 940 N N . ILE A 1 205 ? 7.970 -1.794 31.823 1.00 52.45 232 ILE A N 1
ATOM 941 C CA . ILE A 1 205 ? 9.311 -2.241 32.170 1.00 65.72 232 ILE A CA 1
ATOM 942 C C . ILE A 1 205 ? 9.246 -2.909 33.541 1.00 65.04 232 ILE A C 1
ATOM 943 O O . ILE A 1 205 ? 8.853 -2.283 34.534 1.00 58.10 232 ILE A O 1
ATOM 948 N N . ASN A 1 206 ? 9.578 -4.187 33.572 1.00 76.12 233 ASN A N 1
ATOM 949 C CA . ASN A 1 206 ? 9.474 -5.080 34.705 1.00 86.74 233 ASN A CA 1
ATOM 950 C C . ASN A 1 206 ? 10.851 -5.531 35.149 1.00 85.31 233 ASN A C 1
ATOM 951 O O . ASN A 1 206 ? 11.821 -5.462 34.385 1.00 80.56 233 ASN A O 1
ATOM 956 N N . PRO A 1 207 ? 10.973 -6.010 36.380 1.00 82.98 234 PRO A N 1
ATOM 957 C CA . PRO A 1 207 ? 12.152 -6.796 36.740 1.00 89.74 234 PRO A CA 1
ATOM 958 C C . PRO A 1 207 ? 12.394 -7.907 35.723 1.00 94.36 234 PRO A C 1
ATOM 959 O O . PRO A 1 207 ? 11.457 -8.467 35.144 1.00 93.46 234 PRO A O 1
ATOM 963 N N . GLY A 1 208 ? 13.664 -8.208 35.488 1.00 92.86 235 GLY A N 1
ATOM 964 C CA . GLY A 1 208 ? 14.048 -9.261 34.570 1.00 99.60 235 GLY A CA 1
ATOM 965 C C . GLY A 1 208 ? 14.022 -8.747 33.167 1.00 97.65 235 GLY A C 1
ATOM 966 O O . GLY A 1 208 ? 14.902 -9.057 32.365 1.00 101.92 235 GLY A O 1
ATOM 967 N N . ASN A 1 209 ? 13.012 -7.947 32.850 1.00 84.00 236 ASN A N 1
ATOM 968 C CA . ASN A 1 209 ? 13.036 -7.167 31.629 1.00 70.74 236 ASN A CA 1
ATOM 969 C C . ASN A 1 209 ? 14.019 -5.985 31.723 1.00 65.32 236 ASN A C 1
ATOM 970 O O . ASN A 1 209 ? 14.495 -5.494 30.686 1.00 52.32 236 ASN A O 1
ATOM 975 N N . ALA A 1 210 ? 14.389 -5.560 32.940 1.00 62.77 237 ALA A N 1
ATOM 976 C CA . ALA A 1 210 ? 15.372 -4.490 33.112 1.00 70.64 237 ALA A CA 1
ATOM 977 C C . ALA A 1 210 ? 16.790 -4.954 32.768 1.00 69.13 237 ALA A C 1
ATOM 978 O O . ALA A 1 210 ? 17.154 -6.117 32.957 1.00 75.06 237 ALA A O 1
ATOM 980 N N . GLY A 1 211 ? 17.611 -4.004 32.301 1.00 66.19 238 GLY A N 1
ATOM 981 C CA . GLY A 1 211 ? 18.911 -4.292 31.736 1.00 61.69 238 GLY A CA 1
ATOM 982 C C . GLY A 1 211 ? 18.892 -4.820 30.318 1.00 58.04 238 GLY A C 1
ATOM 983 O O . GLY A 1 211 ? 19.960 -4.858 29.667 1.00 54.71 238 GLY A O 1
ATOM 984 N N . GLY A 1 212 ? 17.722 -5.277 29.829 1.00 58.90 239 GLY A N 1
ATOM 985 C CA . GLY A 1 212 ? 17.553 -5.646 28.427 1.00 54.06 239 GLY A CA 1
ATOM 986 C C . GLY A 1 212 ? 17.458 -4.415 27.555 1.00 57.66 239 GLY A C 1
ATOM 987 O O . GLY A 1 212 ? 17.409 -3.277 28.042 1.00 50.89 239 GLY A O 1
ATOM 988 N N . PRO A 1 213 ? 17.439 -4.619 26.235 1.00 53.48 240 PRO A N 1
ATOM 989 C CA . PRO A 1 213 ? 17.401 -3.478 25.310 1.00 59.61 240 PRO A CA 1
ATOM 990 C C . PRO A 1 213 ? 16.005 -2.872 25.129 1.00 57.34 240 PRO A C 1
ATOM 991 O O . PRO A 1 213 ? 14.972 -3.520 25.309 1.00 49.52 240 PRO A O 1
ATOM 995 N N . LEU A 1 214 ? 15.993 -1.591 24.748 1.00 59.79 241 LEU A N 1
ATOM 996 C CA . LEU A 1 214 ? 14.798 -0.905 24.254 1.00 51.77 241 LEU A CA 1
ATOM 997 C C . LEU A 1 214 ? 14.979 -0.682 22.754 1.00 57.68 241 LEU A C 1
ATOM 998 O O . LEU A 1 214 ? 15.921 -0.000 22.346 1.00 57.81 241 LEU A O 1
ATOM 1003 N N . LEU A 1 215 ? 14.107 -1.265 21.934 1.00 55.57 242 LEU A N 1
ATOM 1004 C CA . LEU A 1 215 ? 14.292 -1.186 20.494 1.00 52.99 242 LEU A CA 1
ATOM 1005 C C . LEU A 1 215 ? 13.392 -0.129 19.873 1.00 50.52 242 LEU A C 1
ATOM 1006 O O . LEU A 1 215 ? 12.352 0.245 20.420 1.00 53.45 242 LEU A O 1
ATOM 1011 N N . ASN A 1 216 ? 13.805 0.352 18.708 1.00 58.24 243 ASN A N 1
ATOM 1012 C CA . ASN A 1 216 ? 12.900 1.114 17.871 1.00 55.16 243 ASN A CA 1
ATOM 1013 C C . ASN A 1 216 ? 12.116 0.159 16.976 1.00 62.73 243 ASN A C 1
ATOM 1014 O O . ASN A 1 216 ? 12.275 -1.066 17.028 1.00 61.63 243 ASN A O 1
ATOM 1019 N N . ALA A 1 217 ? 11.265 0.735 16.124 1.00 65.22 244 ALA A N 1
ATOM 1020 C CA . ALA A 1 217 ? 10.382 -0.077 15.300 1.00 71.81 244 ALA A CA 1
ATOM 1021 C C . ALA A 1 217 ? 11.150 -0.995 14.352 1.00 71.28 244 ALA A C 1
ATOM 1022 O O . ALA A 1 217 ? 10.600 -2.013 13.922 1.00 79.86 244 ALA A O 1
ATOM 1024 N N . ARG A 1 218 ? 12.405 -0.671 14.030 1.00 71.94 245 ARG A N 1
ATOM 1025 C CA . ARG A 1 218 ? 13.230 -1.491 13.147 1.00 75.28 245 ARG A CA 1
ATOM 1026 C C . ARG A 1 218 ? 13.997 -2.591 13.877 1.00 67.26 245 ARG A C 1
ATOM 1027 O O . ARG A 1 218 ? 14.573 -3.454 13.219 1.00 76.67 245 ARG A O 1
ATOM 1035 N N . GLY A 1 219 ? 14.046 -2.572 15.205 1.00 65.74 246 GLY A N 1
ATOM 1036 C CA . GLY A 1 219 ? 14.774 -3.566 15.967 1.00 62.93 246 GLY A CA 1
ATOM 1037 C C . GLY A 1 219 ? 16.158 -3.163 16.436 1.00 67.29 246 GLY A C 1
ATOM 1038 O O . GLY A 1 219 ? 16.881 -4.015 16.969 1.00 70.90 246 GLY A O 1
ATOM 1039 N N . GLU A 1 220 ? 16.568 -1.914 16.227 1.00 68.72 247 GLU A N 1
ATOM 1040 C CA . GLU A 1 220 ? 17.871 -1.456 16.697 1.00 72.24 247 GLU A CA 1
ATOM 1041 C C . GLU A 1 220 ? 17.776 -1.017 18.151 1.00 64.19 247 GLU A C 1
ATOM 1042 O O . GLU A 1 220 ? 16.746 -0.498 18.591 1.00 65.92 247 GLU A O 1
ATOM 1048 N N . VAL A 1 221 ? 18.850 -1.239 18.907 1.00 60.00 248 VAL A N 1
ATOM 1049 C CA . VAL A 1 221 ? 18.881 -0.789 20.298 1.00 56.34 248 VAL A CA 1
ATOM 1050 C C . VAL A 1 221 ? 18.940 0.734 20.312 1.00 64.37 248 VAL A C 1
ATOM 1051 O O . VAL A 1 221 ? 19.849 1.345 19.736 1.00 58.31 248 VAL A O 1
ATOM 1055 N N . ILE A 1 222 ? 17.958 1.359 20.950 1.00 56.41 249 ILE A N 1
ATOM 1056 C CA . ILE A 1 222 ? 18.012 2.787 21.220 1.00 58.67 249 ILE A CA 1
ATOM 1057 C C . ILE A 1 222 ? 18.134 3.093 22.716 1.00 56.63 249 ILE A C 1
ATOM 1058 O O . ILE A 1 222 ? 18.249 4.275 23.092 1.00 61.30 249 ILE A O 1
ATOM 1063 N N . GLY A 1 223 ? 18.125 2.078 23.578 1.00 54.01 250 GLY A N 1
ATOM 1064 C CA . GLY A 1 223 ? 18.284 2.331 25.002 1.00 57.83 250 GLY A CA 1
ATOM 1065 C C . GLY A 1 223 ? 18.396 1.051 25.807 1.00 56.15 250 GLY A C 1
ATOM 1066 O O . GLY A 1 223 ? 18.292 -0.061 25.276 1.00 56.85 250 GLY A O 1
ATOM 1067 N N . ILE A 1 224 ? 18.592 1.234 27.117 1.00 57.76 251 ILE A N 1
ATOM 1068 C CA . ILE A 1 224 ? 18.778 0.144 28.073 1.00 55.28 251 ILE A CA 1
ATOM 1069 C C . ILE A 1 224 ? 17.734 0.298 29.167 1.00 57.59 251 ILE A C 1
ATOM 1070 O O . ILE A 1 224 ? 17.805 1.250 29.944 1.00 49.74 251 ILE A O 1
ATOM 1075 N N . ASN A 1 225 ? 16.775 -0.638 29.238 1.00 58.69 252 ASN A N 1
ATOM 1076 C CA . ASN A 1 225 ? 15.696 -0.570 30.231 1.00 54.24 252 ASN A CA 1
ATOM 1077 C C . ASN A 1 225 ? 16.255 -0.473 31.653 1.00 62.99 252 ASN A C 1
ATOM 1078 O O . ASN A 1 225 ? 17.304 -1.049 31.968 1.00 52.65 252 ASN A O 1
ATOM 1083 N N . THR A 1 226 ? 15.552 0.268 32.529 1.00 56.13 253 THR A N 1
ATOM 1084 C CA . THR A 1 226 ? 15.813 0.184 33.967 1.00 62.12 253 THR A CA 1
ATOM 1085 C C . THR A 1 226 ? 14.508 -0.053 34.711 1.00 67.53 253 THR A C 1
ATOM 1086 O O . THR A 1 226 ? 13.437 0.332 34.245 1.00 74.31 253 THR A O 1
ATOM 1090 N N . ALA A 1 227 ? 14.616 -0.659 35.901 1.00 73.81 254 ALA A N 1
ATOM 1091 C CA . ALA A 1 227 ? 13.470 -0.919 36.771 1.00 73.23 254 ALA A CA 1
ATOM 1092 C C . ALA A 1 227 ? 13.150 0.248 37.711 1.00 86.10 254 ALA A C 1
ATOM 1093 O O . ALA A 1 227 ? 12.626 0.023 38.809 1.00 93.85 254 ALA A O 1
ATOM 1095 N N . ILE A 1 228 ? 13.442 1.486 37.314 1.00 85.18 255 ILE A N 1
ATOM 1096 C CA . ILE A 1 228 ? 13.190 2.646 38.187 1.00 96.95 255 ILE A CA 1
ATOM 1097 C C . ILE A 1 228 ? 11.701 2.965 38.278 1.00 93.73 255 ILE A C 1
ATOM 1098 O O . ILE A 1 228 ? 11.074 3.292 37.266 1.00 82.80 255 ILE A O 1
ATOM 1103 N N . THR A 1 233 ? 3.015 6.687 36.491 1.00 135.81 260 THR A N 1
ATOM 1104 C CA . THR A 1 233 ? 2.892 5.273 36.149 1.00 135.28 260 THR A CA 1
ATOM 1105 C C . THR A 1 233 ? 1.614 5.027 35.357 1.00 124.68 260 THR A C 1
ATOM 1106 O O . THR A 1 233 ? 0.575 5.607 35.674 1.00 131.53 260 THR A O 1
ATOM 1110 N N . GLY A 1 234 ? 1.669 4.157 34.348 1.00 108.11 261 GLY A N 1
ATOM 1111 C CA . GLY A 1 234 ? 2.833 3.339 34.053 1.00 95.24 261 GLY A CA 1
ATOM 1112 C C . GLY A 1 234 ? 3.827 3.951 33.079 1.00 86.93 261 GLY A C 1
ATOM 1113 O O . GLY A 1 234 ? 3.630 3.948 31.866 1.00 87.83 261 GLY A O 1
ATOM 1114 N N . ILE A 1 235 ? 4.907 4.491 33.631 1.00 73.31 262 ILE A N 1
ATOM 1115 C CA . ILE A 1 235 ? 5.991 5.071 32.858 1.00 66.55 262 ILE A CA 1
ATOM 1116 C C . ILE A 1 235 ? 7.301 4.422 33.295 1.00 62.36 262 ILE A C 1
ATOM 1117 O O . ILE A 1 235 ? 7.504 4.123 34.479 1.00 72.52 262 ILE A O 1
ATOM 1122 N N . GLY A 1 236 ? 8.171 4.165 32.321 1.00 61.98 263 GLY A N 1
ATOM 1123 C CA . GLY A 1 236 ? 9.411 3.478 32.571 1.00 60.14 263 GLY A CA 1
ATOM 1124 C C . GLY A 1 236 ? 10.554 4.289 31.999 1.00 61.65 263 GLY A C 1
ATOM 1125 O O . GLY A 1 236 ? 10.374 5.149 31.125 1.00 52.93 263 GLY A O 1
ATOM 1126 N N . PHE A 1 237 ? 11.735 4.028 32.539 1.00 55.76 264 PHE A N 1
ATOM 1127 C CA . PHE A 1 237 ? 12.913 4.784 32.173 1.00 55.05 264 PHE A CA 1
ATOM 1128 C C . PHE A 1 237 ? 13.918 3.896 31.471 1.00 55.56 264 PHE A C 1
ATOM 1129 O O . PHE A 1 237 ? 14.079 2.730 31.833 1.00 66.10 264 PHE A O 1
ATOM 1137 N N . ALA A 1 238 ? 14.590 4.457 30.470 1.00 56.62 265 ALA A N 1
ATOM 1138 C CA . ALA A 1 238 ? 15.649 3.761 29.760 1.00 63.06 265 ALA A CA 1
ATOM 1139 C C . ALA A 1 238 ? 16.823 4.707 29.517 1.00 69.06 265 ALA A C 1
ATOM 1140 O O . ALA A 1 238 ? 16.647 5.897 29.229 1.00 55.12 265 ALA A O 1
ATOM 1142 N N . ILE A 1 239 ? 18.026 4.148 29.636 1.00 65.79 266 ILE A N 1
ATOM 1143 C CA . ILE A 1 239 ? 19.264 4.881 29.363 1.00 58.96 266 ILE A CA 1
ATOM 1144 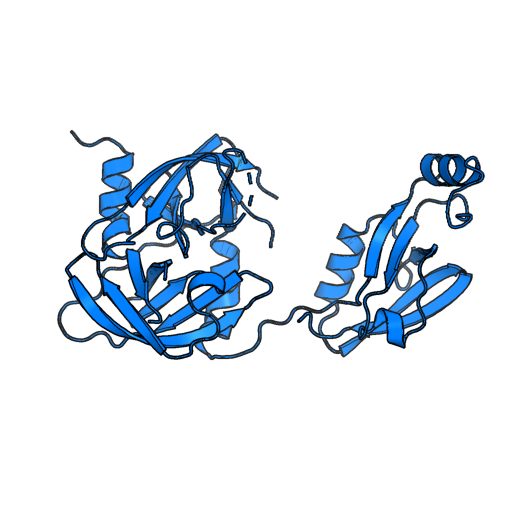C C . ILE A 1 239 ? 19.454 4.964 27.852 1.00 59.92 266 ILE A C 1
ATOM 1145 O O . ILE A 1 239 ? 19.498 3.922 27.194 1.00 58.76 266 ILE A O 1
ATOM 1150 N N . PRO A 1 240 ? 19.583 6.158 27.270 1.00 65.31 267 PRO A N 1
ATOM 1151 C CA . PRO A 1 240 ? 19.726 6.240 25.811 1.00 63.55 267 PRO A CA 1
ATOM 1152 C C . PRO A 1 240 ? 20.997 5.555 25.346 1.00 64.62 267 PRO A C 1
ATOM 1153 O O . PRO A 1 240 ? 22.036 5.627 26.002 1.00 68.20 267 PRO A O 1
ATOM 1157 N N . ILE A 1 241 ? 20.900 4.875 24.202 1.00 66.96 268 ILE A N 1
ATOM 1158 C CA . ILE A 1 241 ? 22.023 4.077 23.717 1.00 69.02 268 ILE A CA 1
ATOM 1159 C C . ILE A 1 241 ? 23.236 4.962 23.456 1.00 67.51 268 ILE A C 1
ATOM 1160 O O . ILE A 1 241 ? 24.370 4.586 23.764 1.00 64.19 268 ILE A O 1
ATOM 1165 N N . ASP A 1 242 ? 23.022 6.172 22.934 1.00 69.89 269 ASP A N 1
ATOM 1166 C CA . ASP A 1 242 ? 24.173 7.004 22.595 1.00 77.02 269 ASP A CA 1
ATOM 1167 C C . ASP A 1 242 ? 25.008 7.373 23.820 1.00 77.32 269 ASP A C 1
ATOM 1168 O O . ASP A 1 242 ? 26.178 7.749 23.667 1.00 70.63 269 ASP A O 1
ATOM 1173 N N . GLN A 1 243 ? 24.449 7.233 25.029 1.00 79.20 270 GLN A N 1
ATOM 1174 C CA . GLN A 1 243 ? 25.202 7.450 26.268 1.00 74.39 270 GLN A CA 1
ATOM 1175 C C . GLN A 1 243 ? 26.078 6.247 26.614 1.00 69.75 270 GLN A C 1
ATOM 1176 O O . GLN A 1 243 ? 27.282 6.392 26.912 1.00 78.58 270 GLN A O 1
ATOM 1182 N N . ALA A 1 244 ? 25.488 5.048 26.571 1.00 63.67 271 ALA A N 1
ATOM 1183 C CA . ALA A 1 244 ? 26.287 3.830 26.667 1.00 71.28 271 ALA A CA 1
ATOM 1184 C C . ALA A 1 244 ? 27.430 3.846 25.659 1.00 71.79 271 ALA A C 1
ATOM 1185 O O . ALA A 1 244 ? 28.585 3.580 26.011 1.00 73.54 271 ALA A O 1
ATOM 1187 N N . LYS A 1 245 ? 27.131 4.173 24.399 1.00 66.81 272 LYS A N 1
ATOM 1188 C CA . LYS A 1 245 ? 28.167 4.102 23.371 1.00 78.20 272 LYS A CA 1
ATOM 1189 C C . LYS A 1 245 ? 29.326 5.037 23.682 1.00 84.64 272 LYS A C 1
ATOM 1190 O O . LYS A 1 245 ? 30.467 4.749 23.308 1.00 88.56 272 LYS A O 1
ATOM 1196 N N . ALA A 1 246 ? 29.069 6.133 24.404 1.00 87.67 273 ALA A N 1
ATOM 1197 C CA . ALA A 1 246 ? 30.172 6.996 24.828 1.00 88.81 273 ALA A CA 1
ATOM 1198 C C . ALA A 1 246 ? 30.921 6.438 26.037 1.00 78.19 273 ALA A C 1
ATOM 1199 O O . ALA A 1 246 ? 32.098 6.735 26.211 1.00 83.53 273 ALA A O 1
ATOM 1201 N N . ILE A 1 247 ? 30.268 5.628 26.876 1.00 95.57 274 ILE A N 1
ATOM 1202 C CA . ILE A 1 247 ? 30.916 5.097 28.081 1.00 95.86 274 ILE A CA 1
ATOM 1203 C C . ILE A 1 247 ? 31.566 3.724 27.880 1.00 84.39 274 ILE A C 1
ATOM 1204 O O . ILE A 1 247 ? 32.381 3.293 28.724 1.00 93.24 274 ILE A O 1
ATOM 1209 N N . GLN A 1 248 ? 31.260 3.038 26.774 1.00 92.56 275 GLN A N 1
ATOM 1210 C CA . GLN A 1 248 ? 31.481 1.594 26.681 1.00 86.08 275 GLN A CA 1
ATOM 1211 C C . GLN A 1 248 ? 32.966 1.243 26.739 1.00 81.68 275 GLN A C 1
ATOM 1212 O O . GLN A 1 248 ? 33.370 0.336 27.475 1.00 87.52 275 GLN A O 1
ATOM 1218 N N . ASN A 1 249 ? 33.794 1.943 25.966 1.00 81.07 276 ASN A N 1
ATOM 1219 C CA . ASN A 1 249 ? 35.229 1.679 25.997 1.00 94.96 276 ASN A CA 1
ATOM 1220 C C . ASN A 1 249 ? 35.776 1.746 27.422 1.00 100.41 276 ASN A C 1
ATOM 1221 O O . ASN A 1 249 ? 36.445 0.814 27.888 1.00 100.57 276 ASN A O 1
ATOM 1226 N N . THR A 1 250 ? 35.469 2.838 28.136 1.00 101.16 277 THR A N 1
ATOM 1227 C CA . THR A 1 250 ? 35.995 3.033 29.485 1.00 91.00 277 THR A CA 1
ATOM 1228 C C . THR A 1 250 ? 35.563 1.917 30.423 1.00 86.91 277 THR A C 1
ATOM 1229 O O . THR A 1 250 ? 36.385 1.391 31.189 1.00 99.32 277 THR A O 1
ATOM 1233 N N . LEU A 1 251 ? 34.271 1.555 30.396 1.00 81.71 278 LEU A N 1
ATOM 1234 C CA . LEU A 1 251 ? 33.797 0.491 31.283 1.00 80.01 278 LEU A CA 1
ATOM 1235 C C . LEU A 1 251 ? 34.414 -0.856 30.922 1.00 90.90 278 LEU A C 1
ATOM 1236 O O . LEU A 1 251 ? 34.771 -1.639 31.812 1.00 92.76 278 LEU A O 1
ATOM 1241 N N . ALA A 1 252 ? 34.539 -1.153 29.626 1.00 91.97 279 ALA A N 1
ATOM 1242 C CA . ALA A 1 252 ? 35.158 -2.413 29.226 1.00 89.73 279 ALA A CA 1
ATOM 1243 C C . ALA A 1 252 ? 36.597 -2.488 29.727 1.00 96.97 279 ALA A C 1
ATOM 1244 O O . ALA A 1 252 ? 37.053 -3.546 30.170 1.00 93.17 279 ALA A O 1
ATOM 1246 N N . ALA A 1 253 ? 37.316 -1.368 29.716 1.00 99.85 280 ALA A N 1
ATOM 1247 C CA . ALA A 1 253 ? 38.671 -1.362 30.259 1.00 99.85 280 ALA A CA 1
ATOM 1248 C C . ALA A 1 253 ? 38.712 -1.341 31.784 1.00 97.77 280 ALA A C 1
ATOM 1249 O O . ALA A 1 253 ? 39.804 -1.337 32.354 1.00 96.09 280 ALA A O 1
ATOM 1251 N N . GLY A 1 254 ? 37.566 -1.326 32.460 1.00 96.45 281 GLY A N 1
ATOM 1252 C CA . GLY A 1 254 ? 37.569 -1.309 33.912 1.00 85.38 281 GLY A CA 1
ATOM 1253 C C . GLY A 1 254 ? 37.935 0.022 34.527 1.00 86.12 281 GLY A C 1
ATOM 1254 O O . GLY A 1 254 ? 38.280 0.078 35.711 1.00 84.73 281 GLY A O 1
ATOM 1255 N N . GLY A 1 255 ? 37.865 1.106 33.758 1.00 81.37 282 GLY A N 1
ATOM 1256 C CA . GLY A 1 255 ? 38.144 2.420 34.294 1.00 89.03 282 GLY A CA 1
ATOM 1257 C C . GLY A 1 255 ? 36.922 3.072 34.921 1.00 92.42 282 GLY A C 1
ATOM 1258 O O . GLY A 1 255 ? 35.805 2.562 34.832 1.00 97.93 282 GLY A O 1
ATOM 1259 N N . THR A 1 256 ? 37.167 4.218 35.554 1.00 92.82 283 THR A N 1
ATOM 1260 C CA . THR A 1 256 ? 36.132 5.025 36.187 1.00 89.02 283 THR A CA 1
ATOM 1261 C C . THR A 1 256 ? 35.693 6.110 35.207 1.00 84.36 283 THR A C 1
ATOM 1262 O O . THR A 1 256 ? 36.525 6.884 34.721 1.00 87.86 283 THR A O 1
ATOM 1266 N N . VAL A 1 257 ? 34.401 6.152 34.906 1.00 76.02 284 VAL A N 1
ATOM 1267 C CA . VAL A 1 257 ? 33.835 7.257 34.120 1.00 85.11 284 VAL A CA 1
ATOM 1268 C C . VAL A 1 257 ? 33.883 8.538 34.947 1.00 90.94 284 VAL A C 1
ATOM 1269 O O . VAL A 1 257 ? 33.455 8.529 36.113 1.00 90.93 284 VAL A O 1
ATOM 1273 N N . PRO A 1 258 ? 34.339 9.661 34.392 1.00 87.22 285 PRO A N 1
ATOM 1274 C CA . PRO A 1 258 ? 34.432 10.895 35.188 1.00 88.40 285 PRO A CA 1
ATOM 1275 C C . PRO A 1 258 ? 33.057 11.524 35.382 1.00 85.88 285 PRO A C 1
ATOM 1276 O O . PRO A 1 258 ? 32.291 11.684 34.429 1.00 89.69 285 PRO A O 1
ATOM 1280 N N . HIS A 1 259 ? 32.747 11.872 36.628 1.00 72.43 286 HIS A N 1
ATOM 1281 C CA . HIS A 1 259 ? 31.520 12.594 36.964 1.00 74.80 286 HIS A CA 1
ATOM 1282 C C . HIS A 1 259 ? 31.842 13.678 37.979 1.00 75.87 286 HIS A C 1
ATOM 1283 O O . HIS A 1 259 ? 31.663 13.496 39.191 1.00 78.83 286 HIS A O 1
ATOM 1290 N N . PRO A 1 260 ? 32.325 14.829 37.513 1.00 71.73 287 PRO A N 1
ATOM 1291 C CA . PRO A 1 260 ? 32.659 15.922 38.434 1.00 70.96 287 PRO A CA 1
ATOM 1292 C C . PRO A 1 260 ? 31.406 16.546 39.024 1.00 59.91 287 PRO A C 1
ATOM 1293 O O . PRO A 1 260 ? 30.378 16.642 38.359 1.00 62.26 287 PRO A O 1
ATOM 1297 N N . TYR A 1 261 ? 31.488 16.955 40.287 1.00 56.88 288 TYR A N 1
ATOM 1298 C CA . TYR A 1 261 ? 30.392 17.685 40.915 1.00 63.19 288 TYR A CA 1
ATOM 1299 C C . TYR A 1 261 ? 30.958 18.515 42.056 1.00 57.71 288 TYR A C 1
ATOM 1300 O O . TYR A 1 261 ? 32.129 18.395 42.416 1.00 56.25 288 TYR A O 1
ATOM 1309 N N . ILE A 1 262 ? 30.110 19.348 42.641 1.00 59.01 289 ILE A N 1
ATOM 1310 C CA . ILE A 1 262 ? 30.528 20.132 43.794 1.00 61.32 289 ILE A CA 1
ATOM 1311 C C . ILE A 1 262 ? 29.750 19.794 45.057 1.00 48.51 289 ILE A C 1
ATOM 1312 O O . ILE A 1 262 ? 30.254 20.066 46.156 1.00 50.87 289 ILE A O 1
ATOM 1317 N N . GLY A 1 263 ? 28.558 19.202 44.961 1.00 50.26 290 GLY A N 1
ATOM 1318 C CA . GLY A 1 263 ? 27.860 18.707 46.134 1.00 53.29 290 GLY A CA 1
ATOM 1319 C C . GLY A 1 263 ? 26.846 19.659 46.740 1.00 51.32 290 GLY A C 1
ATOM 1320 O O . GLY A 1 263 ? 26.826 19.844 47.962 1.00 51.33 290 GLY A O 1
ATOM 1321 N N . VAL A 1 264 ? 26.003 20.281 45.921 1.00 53.94 291 VAL A N 1
ATOM 1322 C CA . VAL A 1 264 ? 24.923 21.124 46.426 1.00 57.10 291 VAL A CA 1
ATOM 1323 C C . VAL A 1 264 ? 23.625 20.700 45.772 1.00 65.59 291 VAL A C 1
ATOM 1324 O O . VAL A 1 264 ? 23.604 20.388 44.579 1.00 67.18 291 VAL A O 1
ATOM 1328 N N . GLN A 1 265 ? 22.554 20.652 46.569 1.00 64.63 292 GLN A N 1
ATOM 1329 C CA . GLN A 1 265 ? 21.199 20.705 46.045 1.00 67.45 292 GLN A CA 1
ATOM 1330 C C . GLN A 1 265 ? 20.877 22.165 45.791 1.00 70.14 292 GLN A C 1
ATOM 1331 O O . GLN A 1 265 ? 20.924 22.990 46.722 1.00 69.11 292 GLN A O 1
ATOM 1337 N N . MET A 1 266 ? 20.580 22.491 44.537 1.00 69.08 293 MET A N 1
ATOM 1338 C CA . MET A 1 266 ? 20.491 23.872 44.112 1.00 71.21 293 MET A CA 1
ATOM 1339 C C . MET A 1 266 ? 19.183 24.120 43.371 1.00 79.70 293 MET A C 1
ATOM 1340 O O . MET A 1 266 ? 18.615 23.220 42.754 1.00 90.98 293 MET A O 1
ATOM 1345 N N . MET A 1 267 ? 18.706 25.355 43.459 1.00 71.31 294 MET A N 1
ATOM 1346 C CA . MET A 1 267 ? 17.405 25.733 42.930 1.00 80.55 294 MET A CA 1
ATOM 1347 C C . MET A 1 267 ? 17.512 27.090 42.270 1.00 75.41 294 MET A C 1
ATOM 1348 O O . MET A 1 267 ? 18.081 28.020 42.847 1.00 82.09 294 MET A O 1
ATOM 1353 N N . ASN A 1 268 ? 16.962 27.200 41.066 1.00 85.82 295 ASN A N 1
ATOM 1354 C CA . ASN A 1 268 ? 16.816 28.500 40.437 1.00 83.53 295 ASN A CA 1
ATOM 1355 C C . ASN A 1 268 ? 15.876 29.357 41.283 1.00 87.85 295 ASN A C 1
ATOM 1356 O O . ASN A 1 268 ? 14.778 28.918 41.633 1.00 96.61 295 ASN A O 1
ATOM 1361 N N . ILE A 1 269 ? 16.310 30.564 41.638 1.00 83.46 296 ILE A N 1
ATOM 1362 C CA . ILE A 1 269 ? 15.509 31.461 42.458 1.00 94.56 296 ILE A CA 1
ATOM 1363 C C . ILE A 1 269 ? 15.132 32.665 41.598 1.00 95.33 296 ILE A C 1
ATOM 1364 O O . ILE A 1 269 ? 15.991 33.222 40.904 1.00 96.85 296 ILE A O 1
ATOM 1369 N N . THR A 1 270 ? 13.833 33.011 41.603 1.00 92.84 297 THR A N 1
ATOM 1370 C CA . THR A 1 270 ? 13.232 34.172 40.950 1.00 99.79 297 THR A CA 1
ATOM 1371 C C . THR A 1 270 ? 13.012 35.309 41.952 1.00 107.53 297 THR A C 1
ATOM 1372 O O . THR A 1 270 ? 12.808 35.074 43.151 1.00 92.84 297 THR A O 1
ATOM 1376 N N . VAL A 1 271 ? 13.036 36.555 41.457 1.00 108.85 298 VAL A N 1
ATOM 1377 C CA . VAL A 1 271 ? 12.819 37.687 42.365 1.00 110.45 298 VAL A CA 1
ATOM 1378 C C . VAL A 1 271 ? 11.413 37.644 42.951 1.00 115.48 298 VAL A C 1
ATOM 1379 O O . VAL A 1 271 ? 11.215 37.939 44.132 1.00 99.01 298 VAL A O 1
ATOM 1383 N N . ASP A 1 272 ? 10.415 37.265 42.147 1.00 121.50 299 ASP A N 1
ATOM 1384 C CA . ASP A 1 272 ? 9.086 37.068 42.710 1.00 119.13 299 ASP A CA 1
ATOM 1385 C C . ASP A 1 272 ? 9.080 35.924 43.719 1.00 104.44 299 ASP A C 1
ATOM 1386 O O . ASP A 1 272 ? 8.325 35.959 44.697 1.00 109.02 299 ASP A O 1
ATOM 1391 N N . GLN A 1 273 ? 9.925 34.915 43.509 1.00 97.28 300 GLN A N 1
ATOM 1392 C CA . GLN A 1 273 ? 10.036 33.834 44.472 1.00 92.76 300 GLN A CA 1
ATOM 1393 C C . GLN A 1 273 ? 10.802 34.264 45.716 1.00 85.14 300 GLN A C 1
ATOM 1394 O O . GLN A 1 273 ? 10.485 33.790 46.804 1.00 83.60 300 GLN A O 1
ATOM 1400 N N . ALA A 1 274 ? 11.776 35.175 45.580 1.00 85.88 301 ALA A N 1
ATOM 1401 C CA . ALA A 1 274 ? 12.553 35.622 46.730 1.00 82.69 301 ALA A CA 1
ATOM 1402 C C . ALA A 1 274 ? 11.763 36.607 47.574 1.00 93.79 301 ALA A C 1
ATOM 1403 O O . ALA A 1 274 ? 11.820 36.561 48.809 1.00 75.43 301 ALA A O 1
ATOM 1405 N N . GLN A 1 275 ? 11.029 37.516 46.926 1.00 86.06 302 GLN A N 1
ATOM 1406 C CA . GLN A 1 275 ? 10.122 38.392 47.649 1.00 86.80 302 GLN A CA 1
ATOM 1407 C C . GLN A 1 275 ? 8.986 37.596 48.263 1.00 83.69 302 GLN A C 1
ATOM 1408 O O . GLN A 1 275 ? 8.563 37.876 49.390 1.00 80.68 302 GLN A O 1
ATOM 1414 N N . GLN A 1 276 ? 8.472 36.606 47.534 1.00 84.84 303 GLN A N 1
ATOM 1415 C CA . GLN A 1 276 ? 7.462 35.728 48.115 1.00 82.20 303 GLN A CA 1
ATOM 1416 C C . GLN A 1 276 ? 8.020 35.005 49.348 1.00 87.58 303 GLN A C 1
ATOM 1417 O O . GLN A 1 276 ? 7.366 34.931 50.404 1.00 72.27 303 GLN A O 1
ATOM 1423 N N . ASN A 1 277 ? 9.257 34.512 49.239 1.00 77.79 304 ASN A N 1
ATOM 1424 C CA . ASN A 1 277 ? 9.909 33.821 50.348 1.00 76.08 304 ASN A CA 1
ATOM 1425 C C . ASN A 1 277 ? 10.043 34.742 51.536 1.00 70.38 304 ASN A C 1
ATOM 1426 O O . ASN A 1 277 ? 9.647 34.399 52.659 1.00 68.73 304 ASN A O 1
ATOM 1431 N N . ASN A 1 278 ? 10.586 35.937 51.295 1.00 73.47 305 ASN A N 1
ATOM 1432 C CA . ASN A 1 278 ? 10.808 36.891 52.367 1.00 72.45 305 ASN A CA 1
ATOM 1433 C C . ASN A 1 278 ? 9.502 37.413 52.958 1.00 74.82 305 ASN A C 1
ATOM 1434 O O . ASN A 1 278 ? 9.527 37.982 54.053 1.00 75.61 305 ASN A O 1
ATOM 1439 N N . ARG A 1 279 ? 8.362 37.222 52.290 1.00 78.21 306 ARG A N 1
ATOM 1440 C CA . ARG A 1 279 ? 7.103 37.586 52.937 1.00 80.09 306 ARG A CA 1
ATOM 1441 C C . ARG A 1 279 ? 6.696 36.587 54.004 1.00 71.03 306 ARG A C 1
ATOM 1442 O O . ARG A 1 279 ? 5.899 36.924 54.886 1.00 83.50 306 ARG A O 1
ATOM 1450 N N . ASN A 1 280 ? 7.167 35.353 53.914 1.00 62.17 307 ASN A N 1
ATOM 1451 C C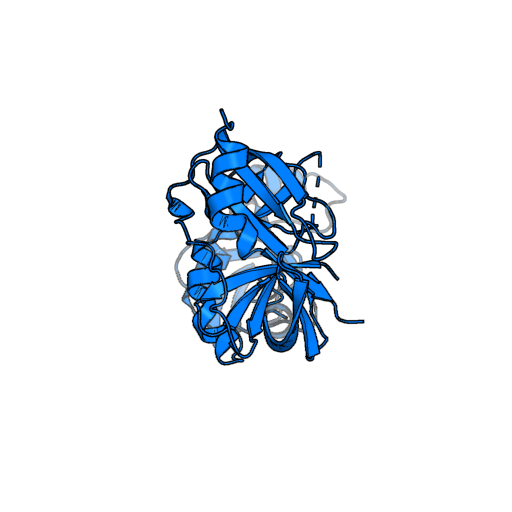A . ASN A 1 280 ? 6.700 34.310 54.819 1.00 58.68 307 ASN A CA 1
ATOM 1452 C C . ASN A 1 280 ? 7.473 34.378 56.128 1.00 58.16 307 ASN A C 1
ATOM 1453 O O . ASN A 1 280 ? 8.684 34.153 56.123 1.00 60.00 307 ASN A O 1
ATOM 1458 N N . PRO A 1 281 ? 6.828 34.663 57.266 1.00 57.91 308 PRO A N 1
ATOM 1459 C CA . PRO A 1 281 ? 7.585 34.764 58.524 1.00 57.41 308 PRO A CA 1
ATOM 1460 C C . PRO A 1 281 ? 8.343 33.506 58.860 1.00 60.27 308 PRO A C 1
ATOM 1461 O O . PRO A 1 281 ? 9.316 33.565 59.627 1.00 56.47 308 PRO A O 1
ATOM 1465 N N . ASN A 1 282 ? 7.961 32.366 58.286 1.00 59.55 309 ASN A N 1
ATOM 1466 C CA . ASN A 1 282 ? 8.554 31.085 58.657 1.00 60.43 309 ASN A CA 1
ATOM 1467 C C . ASN A 1 282 ? 9.462 30.497 57.584 1.00 50.86 309 ASN A C 1
ATOM 1468 O O . ASN A 1 282 ? 9.894 29.355 57.726 1.00 53.41 309 ASN A O 1
ATOM 1473 N N . SER A 1 283 ? 9.771 31.238 56.514 1.00 49.68 310 SER A N 1
ATOM 1474 C CA . SER A 1 283 ? 10.859 30.766 55.664 1.00 50.74 310 SER A CA 1
ATOM 1475 C C . SER A 1 283 ? 12.125 30.616 56.514 1.00 55.51 310 SER A C 1
ATOM 1476 O O . SER A 1 283 ? 12.371 31.427 57.428 1.00 52.44 310 SER A O 1
ATOM 1479 N N . PRO A 1 284 ? 12.939 29.583 56.247 1.00 60.08 311 PRO A N 1
ATOM 1480 C CA . PRO A 1 284 ? 14.154 29.387 57.049 1.00 54.59 311 PRO A CA 1
ATOM 1481 C C . PRO A 1 284 ? 15.124 30.551 56.950 1.00 59.36 311 PRO A C 1
ATOM 1482 O O . PRO A 1 284 ? 15.800 30.859 57.938 1.00 57.69 311 PRO A O 1
ATOM 1486 N N . PHE A 1 285 ? 15.176 31.248 55.815 1.00 56.90 312 PHE A N 1
ATOM 1487 C CA . PHE A 1 285 ? 16.150 32.318 55.674 1.00 57.13 312 PHE A CA 1
ATOM 1488 C C . PHE A 1 285 ? 15.669 33.349 54.667 1.00 57.64 312 PHE A C 1
ATOM 1489 O O . PHE A 1 285 ? 14.909 33.030 53.752 1.00 62.43 312 PHE A O 1
ATOM 1497 N N . ILE A 1 286 ? 16.106 34.594 54.879 1.00 60.14 313 ILE A N 1
ATOM 1498 C CA . ILE A 1 286 ? 15.866 35.685 53.937 1.00 66.35 313 ILE A CA 1
ATOM 1499 C C . ILE A 1 286 ? 16.753 35.494 52.714 1.00 65.71 313 ILE A C 1
ATOM 1500 O O . ILE A 1 286 ? 17.920 35.094 52.833 1.00 65.50 313 ILE A O 1
ATOM 1505 N N . ILE A 1 287 ? 16.207 35.783 51.536 1.00 65.24 314 ILE A N 1
ATOM 1506 C CA . ILE A 1 287 ? 16.885 35.571 50.263 1.00 71.44 314 ILE A CA 1
ATOM 1507 C C . ILE A 1 287 ? 17.070 36.935 49.608 1.00 70.29 314 ILE A C 1
ATOM 1508 O O . ILE A 1 287 ? 16.120 37.711 49.558 1.00 73.05 314 ILE A O 1
ATOM 1513 N N . PRO A 1 288 ? 18.240 37.250 49.105 1.00 81.42 315 PRO A N 1
ATOM 1514 C CA . PRO A 1 288 ? 18.494 38.602 48.580 1.00 91.31 315 PRO A CA 1
ATOM 1515 C C . PRO A 1 288 ? 17.756 39.062 47.327 1.00 107.39 315 PRO A C 1
ATOM 1516 O O . PRO A 1 288 ? 18.323 39.903 46.628 1.00 132.25 315 PRO A O 1
ATOM 1520 N N . GLU A 1 289 ? 16.534 38.611 47.031 1.00 103.65 316 GLU A N 1
ATOM 1521 C CA . GLU A 1 289 ? 15.658 39.287 46.043 1.00 116.04 316 GLU A CA 1
ATOM 1522 C C . GLU A 1 289 ? 16.356 39.484 44.688 1.00 118.95 316 GLU A C 1
ATOM 1523 O O . GLU A 1 289 ? 16.530 40.600 44.190 1.00 128.85 316 GLU A O 1
ATOM 1529 N N . VAL A 1 290 ? 16.726 38.365 44.076 1.00 95.24 317 VAL A N 1
ATOM 1530 C CA . VAL A 1 290 ? 17.565 38.354 42.887 1.00 105.78 317 VAL A CA 1
ATOM 1531 C C . VAL A 1 290 ? 17.217 37.106 42.083 1.00 105.86 317 VAL A C 1
ATOM 1532 O O . VAL A 1 290 ? 16.477 36.235 42.538 1.00 110.04 317 VAL A O 1
ATOM 1536 N N . ASP A 1 291 ? 17.697 37.046 40.852 1.00 114.54 318 ASP A N 1
ATOM 1537 C CA . ASP A 1 291 ? 17.640 35.823 40.072 1.00 119.12 318 ASP A CA 1
ATOM 1538 C C . ASP A 1 291 ? 18.982 35.124 40.241 1.00 99.33 318 ASP A C 1
ATOM 1539 O O . ASP A 1 291 ? 20.026 35.672 39.874 1.00 124.26 318 ASP A O 1
ATOM 1544 N N . GLY A 1 292 ? 18.959 33.941 40.805 1.00 100.29 319 GLY A N 1
ATOM 1545 C CA . GLY A 1 292 ? 20.199 33.258 41.092 1.00 92.89 319 GLY A CA 1
ATOM 1546 C C . GLY A 1 292 ? 19.992 31.781 41.231 1.00 96.66 319 GLY A C 1
ATOM 1547 O O . GLY A 1 292 ? 18.946 31.247 40.850 1.00 85.36 319 GLY A O 1
ATOM 1548 N N . ILE A 1 293 ? 21.018 31.126 41.784 1.00 88.84 320 ILE A N 1
ATOM 1549 C CA . ILE A 1 293 ? 20.999 29.709 42.112 1.00 89.26 320 ILE A CA 1
ATOM 1550 C C . ILE A 1 293 ? 21.045 29.617 43.633 1.00 86.13 320 ILE A C 1
ATOM 1551 O O . ILE A 1 293 ? 22.091 29.846 44.255 1.00 72.64 320 ILE A O 1
ATOM 1556 N N . LEU A 1 294 ? 19.908 29.291 44.236 1.00 74.94 321 LEU A N 1
ATOM 1557 C CA . LEU A 1 294 ? 19.821 29.166 45.678 1.00 67.07 321 LEU A CA 1
ATOM 1558 C C . LEU A 1 294 ? 20.420 27.830 46.090 1.00 65.92 321 LEU A C 1
ATOM 1559 O O . LEU A 1 294 ? 20.022 26.785 45.571 1.00 67.89 321 LEU A O 1
ATOM 1564 N N . VAL A 1 295 ? 21.368 27.851 47.019 1.00 55.42 322 VAL A N 1
ATOM 1565 C CA . VAL A 1 295 ? 21.876 26.599 47.570 1.00 51.87 322 VAL A CA 1
ATOM 1566 C C . VAL A 1 295 ? 20.845 26.082 48.572 1.00 54.66 322 VAL A C 1
ATOM 1567 O O . VAL A 1 295 ? 20.606 26.705 49.610 1.00 53.28 322 VAL A O 1
ATOM 1571 N N . MET A 1 296 ? 20.201 24.963 48.237 1.00 55.27 323 MET A N 1
ATOM 1572 C CA . MET A 1 296 ? 19.192 24.370 49.106 1.00 51.60 323 MET A CA 1
ATOM 1573 C C . MET A 1 296 ? 19.820 23.437 50.106 1.00 49.26 323 MET A C 1
ATOM 1574 O O . MET A 1 296 ? 19.318 23.296 51.227 1.00 56.57 323 MET A O 1
ATOM 1579 N N . ARG A 1 297 ? 20.936 22.822 49.750 1.00 48.06 324 ARG A N 1
ATOM 1580 C CA . ARG A 1 297 ? 21.538 21.923 50.715 1.00 46.10 324 ARG A CA 1
ATOM 1581 C C . ARG A 1 297 ? 22.990 21.731 50.326 1.00 41.43 324 ARG A C 1
ATOM 1582 O O . ARG A 1 297 ? 23.314 21.665 49.140 1.00 48.12 324 ARG A O 1
ATOM 1590 N N . VAL A 1 298 ? 23.853 21.642 51.330 1.00 44.89 325 VAL A N 1
ATOM 1591 C CA . VAL A 1 298 ? 25.254 21.325 51.124 1.00 51.84 325 VAL A CA 1
ATOM 1592 C C . VAL A 1 298 ? 25.439 19.870 51.531 1.00 57.56 325 VAL A C 1
ATOM 1593 O O . VAL A 1 298 ? 25.280 19.528 52.706 1.00 47.23 325 VAL A O 1
ATOM 1597 N N . LEU A 1 299 ? 25.738 19.007 50.557 1.00 54.71 326 LEU A N 1
ATOM 1598 C CA . LEU A 1 299 ? 25.872 17.594 50.839 1.00 54.84 326 LEU A CA 1
ATOM 1599 C C . LEU A 1 299 ? 27.126 17.335 51.676 1.00 63.26 326 LEU A C 1
ATOM 1600 O O . LEU A 1 299 ? 28.161 17.998 51.494 1.00 50.62 326 LEU A O 1
ATOM 1605 N N . PRO A 1 300 ? 27.055 16.418 52.636 1.00 67.97 327 PRO A N 1
ATOM 1606 C CA . PRO A 1 300 ? 28.219 16.162 53.491 1.00 70.25 327 PRO A CA 1
ATOM 1607 C C . PRO A 1 300 ? 29.341 15.480 52.725 1.00 64.91 327 PRO A C 1
ATOM 1608 O O . PRO A 1 300 ? 29.105 14.589 51.903 1.00 65.50 327 PRO A O 1
ATOM 1612 N N . GLY A 1 301 ? 30.571 15.896 53.033 1.00 71.90 328 GLY A N 1
ATOM 1613 C CA . GLY A 1 301 ? 31.763 15.289 52.474 1.00 73.50 328 GLY A CA 1
ATOM 1614 C C . GLY A 1 301 ? 32.124 15.760 51.090 1.00 75.42 328 GLY A C 1
ATOM 1615 O O . GLY A 1 301 ? 32.921 15.103 50.412 1.00 83.46 328 GLY A O 1
ATOM 1616 N N . THR A 1 302 ? 31.581 16.881 50.654 1.00 63.67 329 THR A N 1
ATOM 1617 C CA . THR A 1 302 ? 31.663 17.300 49.272 1.00 60.58 329 THR A CA 1
ATOM 1618 C C . THR A 1 302 ? 32.634 18.452 49.100 1.00 57.08 329 THR A C 1
ATOM 1619 O O . THR A 1 302 ? 33.079 19.069 50.074 1.00 55.54 329 THR A O 1
ATOM 1623 N N . PRO A 1 303 ? 32.986 18.780 47.860 1.00 55.50 330 PRO A N 1
ATOM 1624 C CA . PRO A 1 303 ? 33.748 20.014 47.645 1.00 49.31 330 PRO A CA 1
ATOM 1625 C C . PRO A 1 303 ? 33.014 21.248 48.150 1.00 53.75 330 PRO A C 1
ATOM 1626 O O . PRO A 1 303 ? 33.661 22.181 48.643 1.00 60.45 330 PRO A O 1
ATOM 1630 N N . ALA A 1 304 ? 31.680 21.279 48.073 1.00 56.50 331 ALA A N 1
ATOM 1631 C CA . ALA A 1 304 ? 30.943 22.466 48.513 1.00 53.89 331 ALA A CA 1
ATOM 1632 C C . ALA A 1 304 ? 31.027 22.652 50.022 1.00 58.78 331 ALA A C 1
ATOM 1633 O O . ALA A 1 304 ? 31.158 23.785 50.512 1.00 44.88 331 ALA A O 1
ATOM 1635 N N . GLU A 1 305 ? 30.909 21.565 50.786 1.00 49.39 332 GLU A N 1
ATOM 1636 C CA . GLU A 1 305 ? 31.072 21.715 52.233 1.00 56.00 332 GLU A CA 1
ATOM 1637 C C . GLU A 1 305 ? 32.487 22.162 52.582 1.00 50.90 332 GLU A C 1
ATOM 1638 O O . GLU A 1 305 ? 32.674 23.063 53.412 1.00 45.20 332 GLU A O 1
ATOM 1644 N N . ARG A 1 306 ? 33.487 21.567 51.932 1.00 58.99 333 ARG A N 1
ATOM 1645 C CA . ARG A 1 306 ? 34.882 21.901 52.198 1.00 64.94 333 ARG A CA 1
ATOM 1646 C C . ARG A 1 306 ? 35.210 23.336 51.808 1.00 62.20 333 ARG A C 1
ATOM 1647 O O . ARG A 1 306 ? 36.071 23.963 52.431 1.00 78.85 333 ARG A O 1
ATOM 1655 N N . ALA A 1 307 ? 34.553 23.875 50.784 1.00 66.51 334 ALA A N 1
ATOM 1656 C CA . ALA A 1 307 ? 34.740 25.281 50.435 1.00 63.87 334 ALA A CA 1
ATOM 1657 C C . ALA A 1 307 ? 34.018 26.226 51.385 1.00 68.49 334 ALA A C 1
ATOM 1658 O O . ALA A 1 307 ? 34.218 27.445 51.301 1.00 66.48 334 ALA A O 1
ATOM 1660 N N . GLY A 1 308 ? 33.181 25.707 52.276 1.00 67.00 335 GLY A N 1
ATOM 1661 C CA . GLY A 1 308 ? 32.467 26.555 53.207 1.00 62.63 335 GLY A CA 1
ATOM 1662 C C . GLY A 1 308 ? 31.118 27.041 52.737 1.00 60.54 335 GLY A C 1
ATOM 1663 O O . GLY A 1 308 ? 30.554 27.946 53.355 1.00 59.40 335 GLY A O 1
ATOM 1664 N N . ILE A 1 309 ? 30.583 26.486 51.658 1.00 58.19 336 ILE A N 1
ATOM 1665 C CA . ILE A 1 309 ? 29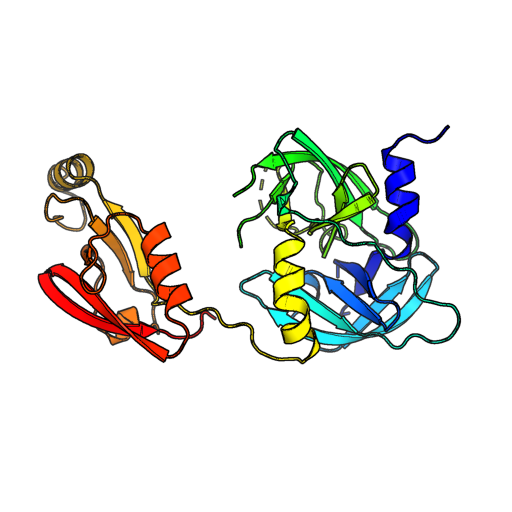.276 26.912 51.195 1.00 47.09 336 ILE A CA 1
ATOM 1666 C C . ILE A 1 309 ? 28.225 26.510 52.229 1.00 48.70 336 ILE A C 1
ATOM 1667 O O . ILE A 1 309 ? 28.321 25.446 52.860 1.00 44.67 336 ILE A O 1
ATOM 1672 N N . ARG A 1 310 ? 27.227 27.368 52.438 1.00 45.44 337 ARG A N 1
ATOM 1673 C CA . ARG A 1 310 ? 26.155 27.066 53.378 1.00 56.32 337 ARG A CA 1
ATOM 1674 C C . ARG A 1 310 ? 24.805 27.099 52.685 1.00 55.77 337 ARG A C 1
ATOM 1675 O O . ARG A 1 310 ? 24.601 27.846 51.721 1.00 51.32 337 ARG A O 1
ATOM 1683 N N . ARG A 1 311 ? 23.882 26.307 53.219 1.00 41.88 338 ARG A N 1
ATOM 1684 C CA . ARG A 1 311 ? 22.480 26.414 52.869 1.00 45.54 338 ARG A CA 1
ATOM 1685 C C . ARG A 1 311 ? 22.035 27.854 52.948 1.00 55.34 338 ARG A C 1
ATOM 1686 O O . ARG A 1 311 ? 22.400 28.567 53.879 1.00 47.26 338 ARG A O 1
ATOM 1694 N N . GLY A 1 312 ? 21.244 28.277 51.961 1.00 50.44 339 GLY A N 1
ATOM 1695 C CA . GLY A 1 312 ? 20.776 29.637 51.873 1.00 48.60 339 GLY A CA 1
ATOM 1696 C C . GLY A 1 312 ? 21.688 30.549 51.097 1.00 50.42 339 GLY A C 1
ATOM 1697 O O . GLY A 1 312 ? 21.305 31.687 50.816 1.00 54.94 339 GLY A O 1
AT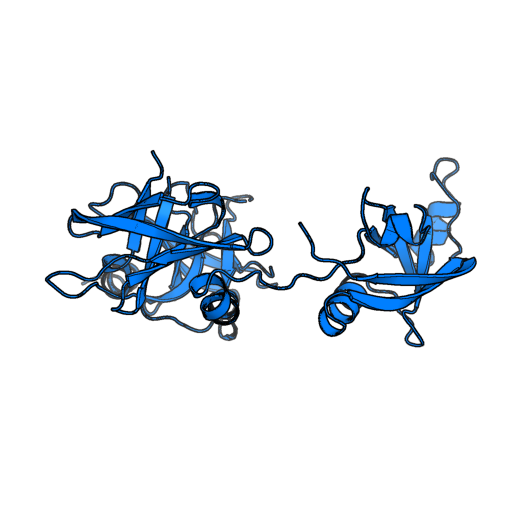OM 1698 N N . ASP A 1 313 ? 22.878 30.091 50.726 1.00 51.57 340 ASP A N 1
ATOM 1699 C CA . ASP A 1 313 ? 23.689 30.890 49.816 1.00 58.35 340 ASP A CA 1
ATOM 1700 C C . ASP A 1 313 ? 23.014 30.958 48.458 1.00 61.24 340 ASP A C 1
ATOM 1701 O O . ASP A 1 313 ? 22.445 29.970 47.981 1.00 59.05 340 ASP A O 1
ATOM 1706 N N . VAL A 1 314 ? 23.091 32.121 47.828 1.00 61.89 341 VAL A N 1
ATOM 1707 C CA . VAL A 1 314 ? 22.620 32.295 46.468 1.00 66.18 341 VAL A CA 1
ATOM 1708 C C . VAL A 1 314 ? 23.850 32.363 45.581 1.00 78.90 341 VAL A C 1
ATOM 1709 O O . VAL A 1 314 ? 24.732 33.205 45.787 1.00 80.72 341 VAL A O 1
ATOM 1713 N N . ILE A 1 315 ? 23.943 31.449 44.631 1.00 69.58 342 ILE A N 1
ATOM 1714 C CA . ILE A 1 315 ? 25.022 31.532 43.662 1.00 85.21 342 ILE A CA 1
ATOM 1715 C C . ILE A 1 315 ? 24.573 32.498 42.575 1.00 90.39 342 ILE A C 1
ATOM 1716 O O . ILE A 1 315 ? 23.505 32.324 41.978 1.00 81.23 342 ILE A O 1
ATOM 1721 N N . VAL A 1 316 ? 25.380 33.528 42.341 1.00 89.22 343 VAL A N 1
ATOM 1722 C CA . VAL A 1 316 ? 25.064 34.589 41.395 1.00 98.08 343 VAL A CA 1
ATOM 1723 C C . VAL A 1 316 ? 25.841 34.413 40.097 1.00 105.45 343 VAL A C 1
ATOM 1724 O O . VAL A 1 316 ? 25.323 34.683 39.010 1.00 100.81 343 VAL A O 1
ATOM 1728 N N . ALA A 1 317 ? 27.077 33.928 40.188 1.00 106.88 344 ALA A N 1
ATOM 1729 C CA . ALA A 1 317 ? 27.742 33.635 38.926 1.00 111.14 344 ALA A CA 1
ATOM 1730 C C . ALA A 1 317 ? 28.822 32.583 39.135 1.00 110.53 344 ALA A C 1
ATOM 1731 O O . ALA A 1 317 ? 29.338 32.406 40.240 1.00 98.13 344 ALA A O 1
ATOM 1733 N N . VAL A 1 318 ? 29.153 31.876 38.062 1.00 127.41 345 VAL A N 1
ATOM 1734 C CA . VAL A 1 318 ? 30.409 31.141 38.046 1.00 131.72 345 VAL A CA 1
ATOM 1735 C C . VAL A 1 318 ? 31.460 32.201 37.767 1.00 143.10 345 VAL A C 1
ATOM 1736 O O . VAL A 1 318 ? 31.144 33.398 37.792 1.00 163.69 345 VAL A O 1
ATOM 1740 N N . ASP A 1 319 ? 32.706 31.814 37.514 1.00 123.54 346 ASP A N 1
ATOM 1741 C CA . ASP A 1 319 ? 33.700 32.866 37.361 1.00 127.00 346 ASP A CA 1
ATOM 1742 C C . ASP A 1 319 ? 33.347 33.732 36.161 1.00 139.41 346 ASP A C 1
ATOM 1743 O O . ASP A 1 319 ? 33.412 33.275 35.014 1.00 152.97 346 ASP A O 1
ATOM 1748 N N . GLY A 1 320 ? 32.942 34.972 36.439 1.00 128.15 347 GLY A N 1
ATOM 1749 C CA . GLY A 1 320 ? 32.591 35.918 35.390 1.00 128.20 347 GLY A CA 1
ATOM 1750 C C . GLY A 1 320 ? 31.195 35.822 34.829 1.00 143.27 347 GLY A C 1
ATOM 1751 O O . GLY A 1 320 ? 30.478 36.825 34.795 1.00 150.87 347 GLY A O 1
ATOM 1752 N N . THR A 1 321 ? 30.773 34.616 34.387 1.00 150.87 348 THR A N 1
ATOM 1753 C CA . THR A 1 321 ? 29.486 34.480 33.702 1.00 156.87 348 THR A CA 1
ATOM 1754 C C . THR A 1 321 ? 28.352 34.437 34.717 1.00 141.08 348 THR A C 1
ATOM 1755 O O . THR A 1 321 ? 28.376 33.600 35.622 1.00 143.98 348 THR A O 1
ATOM 1759 N N . PRO A 1 322 ? 27.343 35.295 34.597 1.00 134.84 349 PRO A N 1
ATOM 1760 C CA . PRO A 1 322 ? 26.198 35.213 35.508 1.00 128.12 349 PRO A CA 1
ATOM 1761 C C . PRO A 1 322 ? 25.396 33.948 35.255 1.00 128.10 349 PRO A C 1
ATOM 1762 O O . PRO A 1 322 ? 25.397 33.375 34.160 1.00 118.55 349 PRO A O 1
ATOM 1766 N N . ILE A 1 323 ? 24.696 33.503 36.295 1.00 108.83 350 ILE A N 1
ATOM 1767 C CA . ILE A 1 323 ? 23.894 32.299 36.134 1.00 108.47 350 ILE A CA 1
ATOM 1768 C C . ILE A 1 323 ? 22.660 32.402 37.005 1.00 102.71 350 ILE A C 1
ATOM 1769 O O . ILE A 1 323 ? 22.699 32.951 38.104 1.00 102.97 350 ILE A O 1
ATOM 1774 N N . SER A 1 324 ? 21.550 31.919 36.471 1.00 104.53 351 SER A N 1
ATOM 1775 C CA . SER A 1 324 ? 20.313 31.788 37.212 1.00 101.74 351 SER A CA 1
ATOM 1776 C C . SER A 1 324 ? 19.717 30.400 37.045 1.00 105.97 351 SER A C 1
ATOM 1777 O O . SER A 1 324 ? 18.617 30.150 37.554 1.00 100.61 351 SER A O 1
ATOM 1780 N N . ASP A 1 325 ? 20.430 29.488 36.373 1.00 99.19 352 ASP A N 1
ATOM 1781 C CA . ASP A 1 325 ? 19.931 28.171 35.997 1.00 101.05 352 ASP A CA 1
ATOM 1782 C C . ASP A 1 325 ? 20.852 27.102 36.582 1.00 103.35 352 ASP A C 1
ATOM 1783 O O . ASP A 1 325 ? 22.037 27.040 36.233 1.00 102.71 352 ASP A O 1
ATOM 1788 N N . GLY A 1 326 ? 20.305 26.245 37.448 1.00 96.58 353 GLY A N 1
ATOM 1789 C CA . GLY A 1 326 ? 21.121 25.183 38.026 1.00 92.06 353 GLY A CA 1
ATOM 1790 C C . GLY A 1 326 ? 21.636 24.214 36.976 1.00 88.03 353 GLY A C 1
ATOM 1791 O O . GLY A 1 326 ? 22.784 23.757 37.042 1.00 87.60 353 GLY A O 1
ATOM 1792 N N . ALA A 1 327 ? 20.805 23.925 35.967 1.00 90.19 354 ALA A N 1
ATOM 1793 C CA . ALA A 1 327 ? 21.199 23.010 34.903 1.00 100.10 354 ALA A CA 1
ATOM 1794 C C . ALA A 1 327 ? 22.409 23.538 34.145 1.00 108.46 354 ALA A C 1
ATOM 1795 O O . ALA A 1 327 ? 23.257 22.758 33.697 1.00 112.62 354 ALA A O 1
ATOM 1797 N N . ARG A 1 328 ? 22.513 24.864 34.003 1.00 106.90 355 ARG A N 1
ATOM 1798 C CA . ARG A 1 328 ? 23.683 25.447 33.351 1.00 111.89 355 ARG A CA 1
ATOM 1799 C C . ARG A 1 328 ? 24.929 25.294 34.212 1.00 107.89 355 ARG A C 1
ATOM 1800 O O . ARG A 1 328 ? 26.020 25.010 33.692 1.00 99.77 355 ARG A O 1
ATOM 1808 N N . LEU A 1 329 ? 24.783 25.482 35.533 1.00 97.04 356 LEU A N 1
ATOM 1809 C CA . LEU A 1 329 ? 25.914 25.298 36.435 1.00 86.89 356 LEU A CA 1
ATOM 1810 C C . LEU A 1 329 ? 26.466 23.887 36.326 1.00 81.43 356 LEU A C 1
ATOM 1811 O O . LEU A 1 329 ? 27.690 23.694 36.271 1.00 85.29 356 LEU A O 1
ATOM 1816 N N . GLN A 1 330 ? 25.577 22.888 36.303 1.00 80.58 357 GLN A N 1
ATOM 1817 C CA . GLN A 1 330 ? 26.034 21.514 36.130 1.00 95.92 357 GLN A CA 1
ATOM 1818 C C . GLN A 1 330 ? 26.915 21.385 34.894 1.00 95.77 357 GLN A C 1
ATOM 1819 O O . GLN A 1 330 ? 28.000 20.801 34.957 1.00 99.57 357 GLN A O 1
ATOM 1825 N N . ARG A 1 331 ? 26.478 21.957 33.765 1.00 89.25 358 ARG A N 1
ATOM 1826 C CA . ARG A 1 331 ? 27.238 21.809 32.523 1.00 95.63 358 ARG A CA 1
ATOM 1827 C C . ARG A 1 331 ? 28.581 22.534 32.583 1.00 100.06 358 ARG A C 1
ATOM 1828 O O . ARG A 1 331 ? 29.563 22.078 31.983 1.00 109.78 358 ARG A O 1
ATOM 1836 N N . ILE A 1 332 ? 28.656 23.646 33.307 1.00 96.13 359 ILE A N 1
ATOM 1837 C CA . ILE A 1 332 ? 29.947 24.305 33.492 1.00 99.36 359 ILE A CA 1
ATOM 1838 C C . ILE A 1 332 ? 30.895 23.426 34.316 1.00 95.02 359 ILE A C 1
ATOM 1839 O O . ILE A 1 332 ? 32.087 23.308 33.996 1.00 94.13 359 ILE A O 1
ATOM 1844 N N . VAL A 1 333 ? 30.377 22.781 35.374 1.00 90.55 360 VAL A N 1
ATOM 1845 C CA . VAL A 1 333 ? 31.200 21.908 36.223 1.00 75.55 360 VAL A CA 1
ATOM 1846 C C . VAL A 1 333 ? 31.691 20.693 35.450 1.00 87.19 360 VAL A C 1
ATOM 1847 O O . VAL A 1 333 ? 32.849 20.277 35.585 1.00 91.67 360 VAL A O 1
ATOM 1851 N N . GLU A 1 334 ? 30.809 20.079 34.659 1.00 85.77 361 GLU A N 1
ATOM 1852 C CA . GLU A 1 334 ? 31.212 18.956 33.819 1.00 91.04 361 GLU A CA 1
ATOM 1853 C C . GLU A 1 334 ? 32.274 19.380 32.806 1.00 95.60 361 GLU A C 1
ATOM 1854 O O . GLU A 1 334 ? 33.325 18.737 32.691 1.00 89.51 361 GLU A O 1
ATOM 1860 N N . GLN A 1 335 ? 32.024 20.472 32.069 1.00 102.84 362 GLN A N 1
ATOM 1861 C CA . GLN A 1 335 ? 33.023 20.952 31.113 1.00 103.90 362 GLN A CA 1
ATOM 1862 C C . GLN A 1 335 ? 34.350 21.284 31.797 1.00 103.63 362 GLN A C 1
ATOM 1863 O O . GLN A 1 335 ? 35.404 21.248 31.152 1.00 104.71 362 GLN A O 1
ATOM 1869 N N . ALA A 1 336 ? 34.324 21.612 33.091 1.00 98.63 363 ALA A N 1
ATOM 1870 C CA . ALA A 1 336 ? 35.570 21.840 33.817 1.00 94.00 363 ALA A CA 1
ATOM 1871 C C . ALA A 1 336 ? 36.413 20.566 33.876 1.00 89.84 363 ALA A C 1
ATOM 1872 O O . ALA A 1 336 ? 37.558 20.541 33.415 1.00 90.77 363 ALA A O 1
ATOM 1874 N N . GLY A 1 337 ? 35.848 19.494 34.414 1.00 77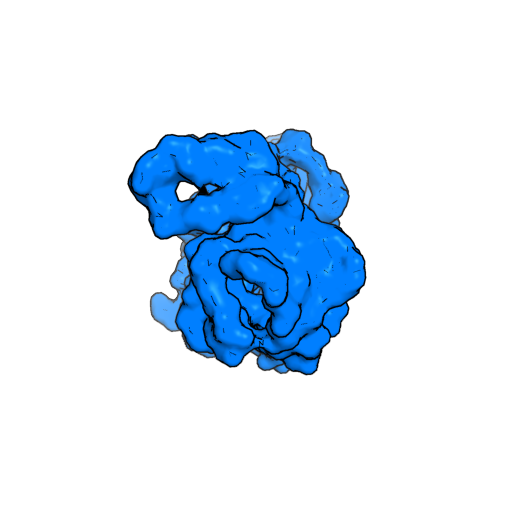.34 364 GLY A N 1
ATOM 1875 C CA . GLY A 1 337 ? 36.533 18.236 34.617 1.00 75.20 364 GLY A CA 1
ATOM 1876 C C . GLY A 1 337 ? 36.764 17.990 36.094 1.00 69.72 364 GLY A C 1
ATOM 1877 O O . GLY A 1 337 ? 36.336 18.759 36.948 1.00 68.25 364 GLY A O 1
ATOM 1878 N N . LEU A 1 338 ? 37.477 16.903 36.385 1.00 69.90 365 LEU A N 1
ATOM 1879 C CA . LEU A 1 338 ? 37.823 16.548 37.756 1.00 64.88 365 LEU A CA 1
ATOM 1880 C C . LEU A 1 338 ? 39.010 17.365 38.260 1.00 64.18 365 LEU A C 1
ATOM 1881 O O . LEU A 1 338 ? 39.924 17.706 37.505 1.00 79.04 365 LEU A O 1
ATOM 1886 N N . ASN A 1 339 ? 38.988 17.678 39.557 1.00 80.37 366 ASN A N 1
ATOM 1887 C CA . ASN A 1 339 ? 40.071 18.415 40.222 1.00 83.22 366 ASN A CA 1
ATOM 1888 C C . ASN A 1 339 ? 40.333 19.765 39.565 1.00 79.86 366 ASN A C 1
ATOM 1889 O O . ASN A 1 339 ? 41.479 20.169 39.383 1.00 83.97 366 ASN A O 1
ATOM 1894 N N . LYS A 1 340 ? 39.274 20.460 39.185 1.00 81.32 367 LYS A N 1
ATOM 1895 C CA . LYS A 1 340 ? 39.395 21.818 38.683 1.00 87.99 367 LYS A CA 1
ATOM 1896 C C . LYS A 1 340 ? 38.787 22.785 39.688 1.00 87.17 367 LYS A C 1
ATOM 1897 O O . LYS A 1 340 ? 37.737 22.515 40.283 1.00 74.87 367 LYS A O 1
ATOM 1903 N N . ALA A 1 341 ? 39.490 23.885 39.907 1.00 95.06 368 ALA A N 1
ATOM 1904 C CA . ALA A 1 341 ? 38.995 24.957 40.746 1.00 89.40 368 ALA A CA 1
ATOM 1905 C C . ALA A 1 341 ? 38.018 25.815 39.957 1.00 91.78 368 ALA A C 1
ATOM 1906 O O . ALA A 1 341 ? 38.329 26.263 38.847 1.00 103.09 368 ALA A O 1
ATOM 1908 N N . LEU A 1 342 ? 36.834 26.027 40.525 1.00 78.83 369 LEU A N 1
ATOM 1909 C CA . LEU A 1 342 ? 35.873 26.989 40.009 1.00 85.85 369 LEU A CA 1
ATOM 1910 C C . LEU A 1 342 ? 35.677 28.090 41.042 1.00 92.90 369 LEU A C 1
ATOM 1911 O O . LEU A 1 342 ? 35.633 27.812 42.245 1.00 90.21 369 LEU A O 1
ATOM 1916 N N . LYS A 1 343 ? 35.579 29.338 40.575 1.00 95.22 370 LYS A N 1
ATOM 1917 C CA . LYS A 1 343 ? 35.272 30.473 41.447 1.00 93.89 370 LYS A CA 1
ATOM 1918 C C . LYS A 1 343 ? 33.784 30.775 41.383 1.00 93.68 370 LYS A C 1
ATOM 1919 O O . LYS A 1 343 ? 33.229 30.974 40.297 1.00 96.02 370 LYS A O 1
ATOM 1925 N N . LEU A 1 344 ? 33.151 30.818 42.548 1.00 96.04 371 LEU A N 1
ATOM 1926 C CA . LEU A 1 344 ? 31.726 31.077 42.672 1.00 100.22 371 LEU A CA 1
ATOM 1927 C C . LEU A 1 344 ? 31.491 32.457 43.283 1.00 98.92 371 LEU A C 1
ATOM 1928 O O . LEU A 1 344 ? 32.126 32.816 44.290 1.00 93.13 371 LEU A O 1
ATOM 1933 N N . ASP A 1 345 ? 30.586 33.217 42.653 1.00 99.69 372 ASP A N 1
ATOM 1934 C CA . ASP A 1 345 ? 29.992 34.435 43.206 1.00 96.18 372 ASP A CA 1
ATOM 1935 C C . ASP A 1 345 ? 28.695 34.085 43.922 1.00 85.07 372 ASP A C 1
ATOM 1936 O O . ASP A 1 345 ? 27.738 33.613 43.280 1.00 84.54 372 ASP A O 1
ATOM 1941 N N . LEU A 1 346 ? 28.650 34.411 45.221 1.00 78.80 373 LEU A N 1
ATOM 1942 C CA . LEU A 1 346 ? 27.587 34.059 46.157 1.00 82.00 373 LEU A CA 1
ATOM 1943 C C . LEU A 1 346 ? 27.125 35.276 46.959 1.00 96.53 373 LEU A C 1
ATOM 1944 O O . LEU A 1 346 ? 27.905 36.180 47.256 1.00 92.38 373 LEU A O 1
ATOM 1949 N N . LEU A 1 347 ? 25.859 35.262 47.358 1.00 93.96 374 LEU A N 1
ATOM 1950 C CA . LEU A 1 347 ? 25.324 36.189 48.344 1.00 87.97 374 LEU A CA 1
ATOM 1951 C C . LEU A 1 347 ? 24.983 35.414 49.608 1.00 82.03 374 LEU A C 1
ATOM 1952 O O . LEU A 1 347 ? 24.392 34.332 49.526 1.00 74.66 374 LEU A O 1
ATOM 1957 N N . ARG A 1 348 ? 25.353 35.965 50.767 1.00 83.32 375 ARG A N 1
ATOM 1958 C CA . ARG A 1 348 ? 25.037 35.348 52.064 1.00 73.39 375 ARG A CA 1
ATOM 1959 C C . ARG A 1 348 ? 24.393 36.336 53.038 1.00 70.53 375 ARG A C 1
ATOM 1960 O O . ARG A 1 348 ? 24.283 37.520 52.749 1.00 76.65 375 ARG A O 1
ATOM 1968 N N . ARG A 1 351 ? 25.364 39.737 52.461 1.00 104.61 378 ARG A N 1
ATOM 1969 C CA . ARG A 1 351 ? 26.754 39.928 52.043 1.00 111.34 378 ARG A CA 1
ATOM 1970 C C . ARG A 1 351 ? 27.089 39.303 50.693 1.00 116.19 378 ARG A C 1
ATOM 1971 O O . ARG A 1 351 ? 26.318 38.526 50.141 1.00 116.89 378 ARG A O 1
ATOM 1979 N N . ARG A 1 352 ? 28.265 39.642 50.176 1.00 115.39 379 ARG A N 1
ATOM 1980 C CA . ARG A 1 352 ? 28.767 39.108 48.917 1.00 119.85 379 ARG A CA 1
ATOM 1981 C C . ARG A 1 352 ? 30.072 38.371 49.182 1.00 116.05 379 ARG A C 1
ATOM 1982 O O . ARG A 1 352 ? 30.909 38.829 49.966 1.00 110.55 379 ARG A O 1
ATOM 1990 N N . LEU A 1 353 ? 30.243 37.225 48.532 1.00 118.00 380 LEU A N 1
ATOM 1991 C CA . LEU A 1 353 ? 31.260 36.277 48.954 1.00 105.46 380 LEU A CA 1
ATOM 1992 C C . LEU A 1 353 ? 31.667 35.432 47.760 1.00 104.12 380 LEU A C 1
ATOM 1993 O O . LEU A 1 353 ? 30.804 34.916 47.045 1.00 104.45 380 LEU A O 1
ATOM 1998 N N . SER A 1 354 ? 32.972 35.311 47.534 1.00 100.30 381 SER A N 1
ATOM 1999 C CA . SER A 1 354 ? 33.516 34.465 46.480 1.00 97.07 381 SER A CA 1
ATOM 2000 C C . SER A 1 354 ? 34.235 33.286 47.115 1.00 97.69 381 SER A C 1
ATOM 2001 O O . SER A 1 354 ? 34.994 33.462 48.078 1.00 102.15 381 SER A O 1
ATOM 2004 N N . LEU A 1 355 ? 34.000 32.091 46.576 1.00 80.18 382 LEU A N 1
ATOM 2005 C CA . LEU A 1 355 ? 34.640 30.903 47.119 1.00 77.27 382 LEU A CA 1
ATOM 2006 C C . LEU A 1 355 ? 35.084 30.016 45.970 1.00 88.99 382 LEU A C 1
ATOM 2007 O O . LEU A 1 355 ? 34.383 29.920 44.960 1.00 97.29 382 LEU A O 1
ATOM 2012 N N . THR A 1 356 ? 36.238 29.368 46.119 1.00 87.64 383 THR A N 1
ATOM 2013 C CA . THR A 1 356 ? 36.729 28.437 45.104 1.00 95.33 383 THR A CA 1
ATOM 2014 C C . THR A 1 356 ? 36.437 27.003 45.525 1.00 84.71 383 THR A C 1
ATOM 2015 O O . THR A 1 356 ? 36.725 26.601 46.658 1.00 75.97 383 THR A O 1
ATOM 2019 N N . VAL A 1 357 ? 35.855 26.241 44.616 1.00 83.77 384 VAL A N 1
ATOM 2020 C CA . VAL A 1 357 ? 35.463 24.865 44.874 1.00 74.78 384 VAL A CA 1
ATOM 2021 C C . VAL A 1 357 ? 36.325 23.975 43.998 1.00 68.77 384 VAL A C 1
ATOM 2022 O O . VAL A 1 357 ? 36.661 24.351 42.872 1.00 73.41 384 VAL A O 1
ATOM 2026 N N . GLN A 1 358 ? 36.726 22.823 44.532 1.00 63.84 385 GLN A N 1
ATOM 2027 C CA . GLN A 1 358 ? 37.556 21.866 43.815 1.00 66.56 385 GLN A CA 1
ATOM 2028 C C . GLN A 1 358 ? 36.671 20.710 43.398 1.00 65.58 385 GLN A C 1
ATOM 2029 O O . GLN A 1 358 ? 36.306 19.890 44.243 1.00 74.99 385 GLN A O 1
ATOM 2035 N N . THR A 1 359 ? 36.373 20.604 42.098 1.00 69.01 386 THR A N 1
ATOM 2036 C CA . THR A 1 359 ? 35.498 19.530 41.641 1.00 65.87 386 THR A CA 1
ATOM 2037 C C . THR A 1 359 ? 36.066 18.183 42.055 1.00 65.60 386 THR A C 1
ATOM 2038 O O . THR A 1 359 ? 37.283 17.996 42.112 1.00 69.70 386 THR A O 1
ATOM 2042 N N . ALA A 1 360 ? 35.164 17.256 42.375 1.00 67.75 387 ALA A N 1
ATOM 2043 C CA . ALA A 1 360 ? 35.518 15.917 42.824 1.00 69.73 387 ALA A CA 1
ATOM 2044 C C . ALA A 1 360 ? 34.572 14.923 42.150 1.00 66.04 387 ALA A C 1
ATOM 2045 O O . ALA A 1 360 ? 33.583 15.310 41.514 1.00 58.44 387 ALA A O 1
ATOM 2047 N N . GLN A 1 361 ? 34.890 13.627 42.262 1.00 62.48 388 GLN A N 1
ATOM 2048 C CA . GLN A 1 361 ? 34.138 12.618 41.519 1.00 69.90 388 GLN A CA 1
ATOM 2049 C C . GLN A 1 361 ? 32.863 12.254 42.269 1.00 59.74 388 GLN A C 1
ATOM 2050 O O . GLN A 1 361 ? 32.906 11.952 43.462 1.00 76.77 388 GLN A O 1
ATOM 2056 N N . LEU A 1 362 ? 31.728 12.290 41.579 1.00 60.90 389 LEU A N 1
ATOM 2057 C CA . LEU A 1 362 ? 30.472 11.959 42.232 1.00 73.81 389 LEU A CA 1
ATOM 2058 C C . LEU A 1 362 ? 30.435 10.471 42.562 1.00 90.18 389 LEU A C 1
ATOM 2059 O O . LEU A 1 362 ? 30.720 9.632 41.702 1.00 82.99 389 LEU A O 1
ATOM 2064 N N . ARG A 1 363 ? 30.089 10.145 43.810 1.00 101.92 390 ARG A N 1
ATOM 2065 C CA . ARG A 1 363 ? 30.024 8.748 44.252 1.00 115.11 390 ARG A CA 1
ATOM 2066 C C . ARG A 1 363 ? 28.769 8.433 45.069 1.00 114.34 390 ARG A C 1
ATOM 2067 O O . ARG A 1 363 ? 28.359 7.268 45.165 1.00 118.44 390 ARG A O 1
#

InterPro domains:
  IPR001478 PDZ domain [PS50106] (319-377)
  IPR001478 PDZ domain [SM00228] (287-377)
  IPR001940 Peptidase S1C [PR00834] (121-133)
  IPR001940 Peptidase S1C [PR00834] (142-162)
  IPR001940 Peptidase S1C [PR00834] (184-208)
  IPR001940 Peptidase S1C [PR00834] (222-239)
  IPR001940 Peptidase S1C [PR00834] (244-261)
  IPR001940 Peptidase S1C [PR00834] (335-347)
  IPR009003 Peptidase S1, PA clan [SSF50494] (59-275)
  IPR036034 PDZ superfamily [G3DSA:2.30.42.10] (283-394)
  IPR036034 PDZ superfamily [SSF50156] (269-385)
  IPR041489 PDZ domain 6 [PF17820] (322-367)
  IPR048172 Serine endopeptidase HhoA/HhoB/HtrA-like [NF041521] (56-389)